Protein AF-A0A1G7SNW2-F1 (afdb_monomer_lite)

Foldseek 3Di:
DDDDDDDDPPPPPPDPPPPPPDPPPPPPPPDPPPDPDDPPDDPDDDDPDDDDDDDDDDDDPPPPPDDPPDPCPVVVVVVVVVVVVVVVVVVVVVVVVVVVVVVVVVVVVVVVVVVVVVVQVVLVVVLVVLLVVLLVLLVVLLVVLVVLLVVQLVQQVVVLVPDPPPPPDPSNVVSVVQSVVLNVVSVVLSVVLVVLVVPPPPDDSVNSVVSSVSSVVSSVVSNVSSVVSDHDPPPPPPPD

Sequence (240 aa):
MNTVHYGRPRAAFGIGAKPLEAPWKQLKSGQESGNAATRKKNLFLPNPASTQHLAPWAGHAHISTYRNDSRSSRWRNGLKFLGLIVEYWFEGVTLFLTVLAVLYAHLAYRSSVKSAAQARAAELTSLKIQANTVLDDVYRALLALRSACKANHQEWIRHEGRRPMMLSGPQAMFAERKSAPIERQGHILWAQLKDVFAKDEAKTPADYEALIKQAREVASQIMGLTAQLESPPAYQGSRN

Secondary structure (DSSP, 8-state):
----------------------GGGG-------------------------------------------SSSHHHHHHHHHHHHHHHHHHHHHHHHHHHHHHHHHHHHHHHHHHHHHHHHHHHHHHHHHHHHHHHHHHHHHHHHHHHHHHHHHHHHHHHHTTS-GGG--STHHHHHHHHHHHHHHHHHHHHHHHHHHH--S---HHHHHHHHHHHHHHHHHHHHHHHT-PPPPP------

Structure (mmCIF, N/CA/C/O backbone):
data_AF-A0A1G7SNW2-F1
#
_entry.id   AF-A0A1G7SNW2-F1
#
loop_
_atom_site.group_PDB
_atom_site.id
_atom_site.type_symbol
_atom_site.label_atom_id
_atom_site.label_alt_id
_atom_site.label_comp_id
_atom_site.label_asym_id
_atom_site.label_entity_id
_atom_site.label_seq_id
_atom_site.pdbx_PDB_ins_code
_atom_site.Cartn_x
_atom_site.Cartn_y
_atom_site.Cartn_z
_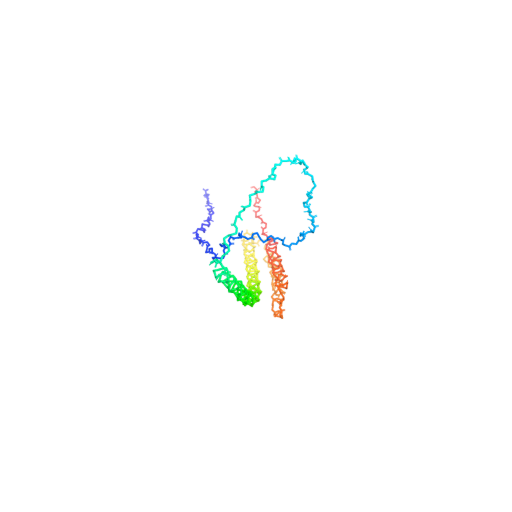at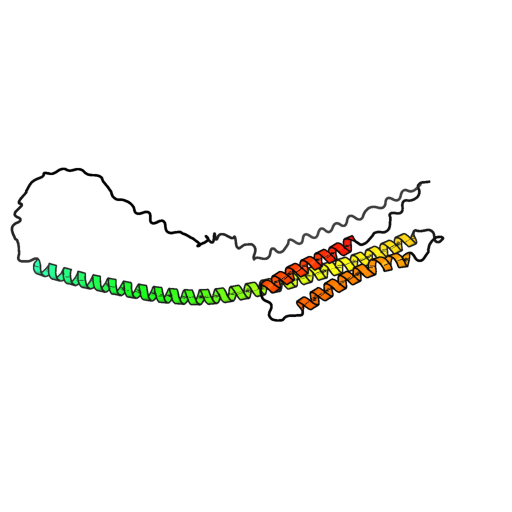om_site.occupancy
_atom_site.B_iso_or_equiv
_atom_site.auth_seq_id
_atom_site.auth_comp_id
_atom_site.auth_asym_id
_atom_site.auth_atom_id
_atom_site.pdbx_PDB_model_num
ATOM 1 N N . MET A 1 1 ? 8.117 10.481 -59.941 1.00 40.16 1 MET A N 1
ATOM 2 C CA . MET A 1 1 ? 7.893 11.217 -58.679 1.00 40.16 1 MET A CA 1
ATOM 3 C C . MET A 1 1 ? 6.656 10.631 -58.016 1.00 40.16 1 MET A C 1
ATOM 5 O O . MET A 1 1 ? 5.566 10.941 -58.462 1.00 40.16 1 MET A O 1
ATOM 9 N N . ASN A 1 2 ? 6.822 9.745 -57.028 1.00 35.84 2 ASN A N 1
ATOM 10 C CA . ASN A 1 2 ? 5.709 9.137 -56.289 1.00 35.84 2 ASN A CA 1
ATOM 11 C C . ASN A 1 2 ? 5.894 9.430 -54.798 1.00 35.84 2 ASN A C 1
ATOM 13 O O . ASN A 1 2 ? 6.804 8.907 -54.158 1.00 35.84 2 ASN A O 1
ATOM 17 N N . THR A 1 3 ? 5.049 10.305 -54.264 1.00 45.22 3 THR A N 1
ATOM 18 C CA . THR A 1 3 ? 4.975 10.666 -52.849 1.00 45.22 3 THR A CA 1
ATOM 19 C C . THR A 1 3 ? 4.125 9.636 -52.109 1.00 45.22 3 THR A C 1
ATOM 21 O O . THR A 1 3 ? 2.901 9.631 -52.195 1.00 45.22 3 THR A O 1
ATOM 24 N N . VAL A 1 4 ? 4.781 8.737 -51.372 1.00 47.03 4 VAL A N 1
ATOM 25 C CA . VAL A 1 4 ? 4.111 7.777 -50.484 1.00 47.03 4 VAL A CA 1
ATOM 26 C C . VAL A 1 4 ? 3.895 8.445 -49.125 1.00 47.03 4 VAL A C 1
ATOM 28 O O . VAL A 1 4 ? 4.831 8.631 -48.349 1.00 47.03 4 VAL A O 1
ATOM 31 N N . HIS A 1 5 ? 2.651 8.838 -48.849 1.00 46.69 5 HIS A N 1
ATOM 32 C CA . HIS A 1 5 ? 2.219 9.338 -47.544 1.00 46.69 5 HIS A CA 1
ATOM 33 C C . HIS A 1 5 ? 2.091 8.176 -46.549 1.00 46.69 5 HIS A C 1
ATOM 35 O O . HIS A 1 5 ? 1.182 7.355 -46.648 1.00 46.69 5 HIS A O 1
ATOM 41 N N . TYR A 1 6 ? 2.973 8.130 -45.552 1.00 48.62 6 TYR A N 1
ATOM 42 C CA . TYR A 1 6 ? 2.822 7.240 -44.402 1.00 48.62 6 TYR A CA 1
ATOM 43 C C . TYR A 1 6 ? 1.780 7.820 -43.438 1.00 48.62 6 TYR A C 1
ATOM 45 O O . TYR A 1 6 ? 2.037 8.786 -42.717 1.00 48.62 6 TYR A O 1
ATOM 53 N N . GLY A 1 7 ? 0.583 7.232 -43.444 1.00 41.94 7 GLY A N 1
ATOM 54 C CA . GLY A 1 7 ? -0.465 7.511 -42.468 1.00 41.94 7 GLY A CA 1
ATOM 55 C C . GLY A 1 7 ? -0.060 7.048 -41.067 1.00 41.94 7 GLY A C 1
ATOM 56 O O . GLY A 1 7 ? 0.343 5.903 -40.869 1.00 41.94 7 GLY A O 1
ATOM 57 N N . ARG A 1 8 ? -0.183 7.943 -40.079 1.00 42.88 8 ARG A N 1
ATOM 58 C CA . ARG A 1 8 ? -0.099 7.611 -38.648 1.00 42.88 8 ARG A CA 1
ATOM 59 C C . ARG A 1 8 ? -1.195 6.597 -38.286 1.00 42.88 8 ARG A C 1
ATOM 61 O O . ARG A 1 8 ? -2.367 6.922 -38.482 1.00 42.88 8 ARG A O 1
ATOM 68 N N . PRO A 1 9 ? -0.880 5.450 -37.659 1.00 47.47 9 PRO A N 1
ATOM 69 C CA . PRO A 1 9 ? -1.902 4.649 -37.006 1.00 47.47 9 PRO A CA 1
ATOM 70 C C . PRO A 1 9 ? -2.362 5.380 -35.740 1.00 47.47 9 PRO A C 1
ATOM 72 O O . PRO A 1 9 ? -1.650 5.481 -34.742 1.00 47.47 9 PRO A O 1
ATOM 75 N N . ARG A 1 10 ? -3.571 5.938 -35.806 1.00 43.16 10 ARG A N 1
ATOM 76 C CA . ARG A 1 10 ? -4.309 6.462 -34.657 1.00 43.16 10 ARG A CA 1
ATOM 77 C C . ARG A 1 10 ? -4.871 5.244 -33.921 1.00 43.16 10 ARG A C 1
ATOM 79 O O . ARG A 1 10 ? -5.870 4.675 -34.346 1.00 43.16 10 ARG A O 1
ATOM 86 N N . ALA A 1 11 ? -4.193 4.800 -32.865 1.00 45.97 11 ALA A N 1
ATOM 87 C CA . ALA A 1 11 ? -4.704 3.750 -31.993 1.00 45.97 11 ALA A CA 1
ATOM 88 C C . ALA A 1 11 ? -5.934 4.284 -31.241 1.00 45.97 11 ALA A C 1
ATOM 90 O O . ALA A 1 11 ? -5.821 4.982 -30.235 1.00 45.97 11 ALA A O 1
ATOM 91 N N . ALA A 1 12 ? -7.116 3.993 -31.776 1.00 50.91 12 ALA A N 1
ATOM 92 C CA . ALA A 1 12 ? -8.385 4.159 -31.093 1.00 50.91 12 ALA A CA 1
ATOM 93 C C . ALA A 1 12 ? -8.584 2.970 -30.142 1.00 50.91 12 ALA A C 1
ATOM 95 O O . ALA A 1 12 ? -9.195 1.970 -30.504 1.00 50.91 12 ALA A O 1
ATOM 96 N N . PHE A 1 13 ? -8.067 3.076 -28.917 1.00 45.16 13 PHE A N 1
ATOM 97 C CA . PHE A 1 13 ? -8.534 2.239 -27.812 1.00 45.16 13 PHE A CA 1
ATOM 98 C C . PHE A 1 13 ? -9.732 2.923 -27.156 1.00 45.16 13 PHE A C 1
ATOM 100 O O . PHE A 1 13 ? -9.626 3.600 -26.139 1.00 45.16 13 PHE A O 1
ATOM 107 N N . GLY A 1 14 ? -10.887 2.759 -27.798 1.00 51.19 14 GLY A N 1
ATOM 108 C CA . GLY A 1 14 ? -12.189 2.936 -27.176 1.00 51.19 14 GLY A CA 1
ATOM 109 C C . GLY A 1 14 ? -12.667 1.591 -26.647 1.00 51.19 14 GLY A C 1
ATOM 110 O O . GLY A 1 14 ? -13.358 0.867 -27.352 1.00 51.19 14 GLY A O 1
ATOM 111 N N . ILE A 1 15 ? -12.308 1.260 -25.409 1.00 44.84 15 ILE A N 1
ATOM 112 C CA . ILE A 1 15 ? -13.063 0.296 -24.605 1.00 44.84 15 ILE A CA 1
ATOM 113 C C . ILE A 1 15 ? -13.418 1.030 -23.323 1.00 44.84 15 ILE A C 1
ATOM 115 O O . ILE A 1 15 ? -12.614 1.158 -22.402 1.00 44.84 15 ILE A O 1
ATOM 119 N N . GLY A 1 16 ? -14.631 1.578 -23.314 1.00 47.50 16 GLY A N 1
ATOM 120 C CA . GLY A 1 16 ? -15.265 2.123 -22.128 1.00 47.50 16 GLY A CA 1
ATOM 121 C C . GLY A 1 16 ? -15.556 1.001 -21.141 1.00 47.50 16 GLY A C 1
ATOM 122 O O . GLY A 1 16 ? -16.675 0.504 -21.071 1.00 47.50 16 GLY A O 1
ATOM 123 N N . ALA A 1 17 ? -14.553 0.616 -20.360 1.00 42.66 17 ALA A N 1
ATOM 124 C CA . ALA A 1 17 ? -14.798 0.006 -19.070 1.00 42.66 17 ALA A CA 1
ATOM 125 C C . ALA A 1 17 ? -15.226 1.141 -18.135 1.00 42.66 17 ALA A C 1
ATOM 127 O O . ALA A 1 17 ? -14.402 1.940 -17.688 1.00 42.66 17 ALA A O 1
ATOM 128 N N . LYS A 1 18 ? -16.535 1.249 -17.878 1.00 51.31 18 LYS A N 1
ATOM 129 C CA . LYS A 1 18 ? -17.012 2.019 -16.728 1.00 51.31 18 LYS A CA 1
ATOM 130 C C . LYS A 1 18 ? -16.275 1.468 -15.501 1.00 51.31 18 LYS A C 1
ATOM 132 O O . LYS A 1 18 ? -16.332 0.252 -15.298 1.00 51.31 18 LYS A O 1
ATOM 137 N N . PRO A 1 19 ? -15.571 2.296 -14.713 1.00 48.22 19 PRO A N 1
ATOM 138 C CA . PRO A 1 19 ? -15.010 1.818 -13.463 1.00 48.22 19 PRO A CA 1
ATOM 139 C C . PRO A 1 19 ? -16.174 1.284 -12.628 1.00 48.22 19 PRO A C 1
ATOM 141 O O . PRO A 1 19 ? -17.153 1.995 -12.401 1.00 48.22 19 PRO A O 1
ATOM 144 N N . LEU A 1 20 ? -16.093 0.014 -12.221 1.00 48.41 20 LEU A N 1
ATOM 145 C CA . LEU A 1 20 ? -16.888 -0.484 -11.108 1.00 48.41 20 LEU A CA 1
ATOM 146 C C . LEU A 1 20 ? -16.499 0.378 -9.908 1.00 48.41 20 LEU A C 1
ATOM 148 O O . LEU A 1 20 ? -15.452 0.184 -9.291 1.00 48.41 20 LEU A O 1
ATOM 152 N N . GLU A 1 21 ? -17.312 1.396 -9.644 1.00 40.22 21 GLU A N 1
ATOM 153 C CA . GLU A 1 21 ? -17.233 2.161 -8.418 1.00 40.22 21 GLU A CA 1
ATOM 154 C C . GLU A 1 21 ? -17.458 1.184 -7.271 1.00 40.22 21 GLU A C 1
ATOM 156 O O . GLU A 1 21 ? -18.536 0.618 -7.093 1.00 40.22 21 GLU A O 1
ATOM 161 N N . ALA A 1 22 ? -16.387 0.932 -6.527 1.00 48.12 22 ALA A N 1
ATOM 162 C CA . ALA A 1 22 ? -16.447 0.136 -5.324 1.00 48.12 22 ALA A CA 1
ATOM 163 C C . ALA A 1 22 ? -17.483 0.755 -4.353 1.00 48.12 22 ALA A C 1
ATOM 165 O O . ALA A 1 22 ? -17.443 1.969 -4.109 1.00 48.12 22 ALA A O 1
ATOM 166 N N . PRO A 1 23 ? -18.390 -0.052 -3.772 1.00 55.38 23 PRO A N 1
ATOM 167 C CA . PRO A 1 23 ? -19.556 0.416 -3.011 1.00 55.38 23 PRO A CA 1
ATOM 168 C C . PRO A 1 23 ? -19.237 1.143 -1.691 1.00 55.38 23 PRO A C 1
ATOM 170 O O . PRO A 1 23 ? -20.145 1.552 -0.975 1.00 55.38 23 PRO A O 1
ATOM 173 N N . TRP A 1 24 ? -17.967 1.364 -1.351 1.00 59.12 24 TRP A N 1
ATOM 174 C CA . TRP A 1 24 ? -17.568 2.055 -0.122 1.00 59.12 24 TRP A CA 1
ATOM 175 C C . TRP A 1 24 ? -17.530 3.589 -0.220 1.00 59.12 24 TRP A C 1
ATOM 177 O O . TRP A 1 24 ? -17.361 4.254 0.798 1.00 59.12 24 TRP A O 1
ATOM 187 N N . LYS A 1 25 ? -17.724 4.194 -1.404 1.00 49.22 25 LYS A N 1
ATOM 188 C CA . LYS A 1 25 ? -17.688 5.666 -1.558 1.00 49.22 25 LYS A CA 1
ATOM 189 C C . LYS A 1 25 ? -18.981 6.404 -1.161 1.00 49.22 25 LYS A C 1
ATOM 191 O O . LYS A 1 25 ? -19.055 7.614 -1.345 1.00 49.22 25 LYS A O 1
ATOM 196 N N . GLN A 1 26 ? -19.974 5.728 -0.576 1.00 48.12 26 GLN A N 1
ATOM 197 C CA . GLN A 1 26 ? -21.230 6.360 -0.135 1.00 48.12 26 GLN A CA 1
ATOM 198 C C . GLN A 1 26 ? -21.441 6.470 1.382 1.00 48.12 26 GLN A C 1
ATOM 200 O O . GLN A 1 26 ? -22.537 6.820 1.815 1.00 48.12 26 GLN A O 1
ATOM 205 N N . LEU A 1 27 ? -20.404 6.324 2.211 1.00 50.12 27 LEU A N 1
ATOM 206 C CA . LEU A 1 27 ? -20.454 6.942 3.539 1.00 50.12 27 LEU A CA 1
ATOM 207 C C . LEU A 1 27 ? -20.097 8.421 3.404 1.00 50.12 27 LEU A C 1
ATOM 209 O O . LEU A 1 27 ? -18.958 8.841 3.588 1.00 50.12 27 LEU A O 1
ATOM 213 N N . LYS A 1 28 ? -21.119 9.209 3.042 1.00 46.34 28 LYS A N 1
ATOM 214 C CA . LYS A 1 28 ? -21.144 10.650 3.283 1.00 46.34 28 LYS A CA 1
ATOM 215 C C . LYS A 1 28 ? -20.734 10.871 4.734 1.00 46.34 28 LYS A C 1
ATOM 217 O O . LYS A 1 28 ? -21.461 10.510 5.656 1.00 46.34 28 LYS A O 1
ATOM 222 N N . SER A 1 29 ? -19.565 11.473 4.902 1.00 47.22 29 SER A N 1
ATOM 223 C CA . SER A 1 29 ? -19.113 12.147 6.106 1.00 47.22 29 SER A CA 1
ATOM 224 C C . SER A 1 29 ? -20.112 13.254 6.453 1.00 47.22 29 SER A C 1
ATOM 226 O O . SER A 1 29 ? -19.942 14.414 6.089 1.00 47.22 29 SER A O 1
ATOM 228 N N . GLY A 1 30 ? -21.200 12.860 7.101 1.00 51.56 30 GLY A N 1
ATOM 229 C CA . GLY A 1 30 ? -22.113 13.713 7.842 1.00 51.56 30 GLY A CA 1
ATOM 230 C C . GLY A 1 30 ? -21.985 13.360 9.313 1.00 51.56 30 GLY A C 1
ATOM 231 O O . GLY A 1 30 ? -22.937 12.893 9.923 1.00 51.56 30 GLY A O 1
ATOM 232 N N . GLN A 1 31 ? -20.782 13.501 9.862 1.00 45.62 31 GLN A N 1
ATOM 233 C CA . GLN A 1 31 ? -20.595 13.498 11.301 1.00 45.62 31 GLN A CA 1
ATOM 234 C C . GLN A 1 31 ? -19.446 14.446 11.606 1.00 45.62 31 GLN A C 1
ATOM 236 O O . GLN A 1 31 ? -18.275 14.072 11.636 1.00 45.62 31 GLN A O 1
ATOM 241 N N . GLU A 1 32 ? -19.818 15.713 11.772 1.00 48.59 32 GLU A N 1
ATOM 242 C CA . GLU A 1 32 ? -19.069 16.668 12.572 1.00 48.59 32 GLU A CA 1
ATOM 243 C C . GLU A 1 32 ? -18.833 16.026 13.943 1.00 48.59 32 GLU A C 1
ATOM 245 O O . GLU A 1 32 ? -19.641 16.116 14.867 1.00 48.59 32 GLU A O 1
ATOM 250 N N . SER A 1 33 ? -17.717 15.312 14.062 1.00 44.03 33 SER A N 1
ATOM 251 C CA . SER A 1 33 ? -17.124 14.963 15.340 1.00 44.03 33 SER A CA 1
ATOM 252 C C . SER A 1 33 ? -16.550 16.254 15.902 1.00 44.03 33 SER A C 1
ATOM 254 O O . SER A 1 33 ? -15.368 16.558 15.743 1.00 44.03 33 SER A O 1
ATOM 256 N N . GLY A 1 34 ? -17.435 17.044 16.508 1.00 44.94 34 GLY A N 1
ATOM 257 C CA . GLY A 1 34 ? -17.076 18.187 17.321 1.00 44.94 34 GLY A CA 1
ATOM 258 C C . GLY A 1 34 ? -16.020 17.763 18.331 1.00 44.94 34 GLY A C 1
ATOM 259 O O . GLY A 1 34 ? -16.256 16.914 19.190 1.00 44.94 34 GLY A O 1
ATOM 260 N N . ASN A 1 35 ? -14.840 18.358 18.185 1.00 40.78 35 ASN A N 1
ATOM 261 C CA . ASN A 1 35 ? -13.738 18.273 19.121 1.00 40.78 35 ASN A CA 1
ATOM 262 C C . ASN A 1 35 ? -14.224 18.648 20.525 1.00 40.78 35 ASN A C 1
ATOM 264 O O . ASN A 1 35 ? -14.363 19.820 20.872 1.00 40.78 35 ASN A O 1
ATOM 268 N N . ALA A 1 36 ? -14.447 17.634 21.356 1.00 48.88 36 ALA A N 1
ATOM 269 C CA . ALA A 1 36 ? -14.558 17.776 22.794 1.00 48.88 36 ALA A CA 1
ATOM 270 C C . ALA A 1 36 ? -13.148 17.934 23.380 1.00 48.88 36 ALA A C 1
ATOM 272 O O . ALA A 1 36 ? -12.590 17.015 23.971 1.00 48.88 36 ALA A O 1
ATOM 273 N N . ALA A 1 37 ? -12.558 19.115 23.209 1.00 51.34 37 ALA A N 1
ATOM 274 C CA . ALA A 1 37 ? -11.405 19.531 23.990 1.00 51.34 37 ALA A CA 1
ATOM 275 C C . ALA A 1 37 ? -11.498 21.029 24.288 1.00 51.34 37 ALA A C 1
ATOM 277 O O . ALA A 1 37 ? -11.503 21.869 23.395 1.00 51.34 37 ALA A O 1
ATOM 278 N N . THR A 1 38 ? -11.521 21.338 25.585 1.00 52.75 38 THR A N 1
ATOM 279 C CA . THR A 1 38 ? -11.374 22.669 26.199 1.00 52.75 38 THR A CA 1
ATOM 280 C C . THR A 1 38 ? -12.580 23.614 26.188 1.00 52.75 38 THR A C 1
ATOM 282 O O . THR A 1 38 ? -12.465 24.797 25.881 1.00 52.75 38 THR A O 1
ATOM 285 N N . ARG A 1 39 ? -13.721 23.168 26.740 1.00 42.62 39 ARG A N 1
ATOM 286 C CA . ARG A 1 39 ? -14.653 24.114 27.384 1.00 42.62 39 ARG A CA 1
ATOM 287 C C . ARG A 1 39 ? -14.076 24.528 28.739 1.00 42.62 39 ARG A C 1
ATOM 289 O O . ARG A 1 39 ? -14.375 23.942 29.778 1.00 42.62 39 ARG A O 1
ATOM 296 N N . LYS A 1 40 ? -13.179 25.518 28.700 1.00 43.16 40 LYS A N 1
ATOM 297 C CA . LYS A 1 40 ? -12.731 26.254 29.883 1.00 43.16 40 LYS A CA 1
ATOM 298 C C . LYS A 1 40 ? -13.957 26.809 30.606 1.00 43.16 40 LYS A C 1
ATOM 300 O O . LYS A 1 40 ? -14.863 27.377 30.002 1.00 43.16 40 LYS A O 1
ATOM 305 N N . LYS A 1 41 ? -13.949 26.590 31.915 1.00 51.38 41 LYS A N 1
ATOM 306 C CA . LYS A 1 41 ? -14.836 27.167 32.916 1.00 51.38 41 LYS A CA 1
ATOM 307 C C . LYS A 1 41 ? -14.932 28.678 32.691 1.00 51.38 41 LYS A C 1
ATOM 309 O O . LYS A 1 41 ? -13.956 29.368 32.936 1.00 51.38 41 LYS A O 1
ATOM 314 N N . ASN A 1 42 ? -16.094 29.164 32.270 1.00 45.41 42 ASN A N 1
ATOM 315 C CA . ASN A 1 42 ? -16.530 30.528 32.545 1.00 45.41 42 ASN A CA 1
ATOM 316 C C . ASN A 1 42 ? -17.911 30.418 33.180 1.00 45.41 42 ASN A C 1
ATOM 318 O O . ASN A 1 42 ? -18.938 30.262 32.523 1.00 45.41 42 ASN A O 1
ATOM 322 N N . LEU A 1 43 ? -17.848 30.389 34.505 1.00 50.56 43 LEU A N 1
ATOM 323 C CA . LEU A 1 43 ? -18.934 30.528 35.448 1.00 50.56 43 LEU A CA 1
ATOM 324 C C . LEU A 1 43 ? -19.493 31.952 35.272 1.00 50.56 43 LEU A C 1
ATOM 326 O O . LEU A 1 43 ? -18.994 32.890 35.882 1.00 50.56 43 LEU A O 1
ATOM 330 N N . PHE A 1 44 ? -20.465 32.141 34.381 1.00 42.03 44 PHE A N 1
ATOM 331 C CA . PHE A 1 44 ? -21.241 33.381 34.342 1.00 42.03 44 PHE A CA 1
ATOM 332 C C . PHE A 1 44 ? -22.479 33.168 35.209 1.00 42.03 44 PHE A C 1
ATOM 334 O O . PHE A 1 44 ? -23.474 32.581 34.789 1.00 42.03 44 PHE A O 1
ATOM 341 N N . LEU A 1 45 ? -22.351 33.578 36.468 1.00 48.56 45 LEU A N 1
ATOM 342 C CA . LEU A 1 45 ? -23.465 33.779 37.384 1.00 48.56 45 LEU A CA 1
ATOM 343 C C . LEU A 1 45 ? -24.431 34.802 36.762 1.00 48.56 45 LEU A C 1
ATOM 345 O O . LEU A 1 45 ? -23.984 35.900 36.421 1.00 48.56 45 LEU A O 1
ATOM 349 N N . PRO A 1 46 ? -25.739 34.519 36.637 1.00 46.75 46 PRO A N 1
ATOM 350 C CA . PRO A 1 46 ? -26.709 35.594 36.552 1.00 46.75 46 PRO A CA 1
ATOM 351 C C . PRO A 1 46 ? -26.763 36.284 37.917 1.00 46.75 46 PRO A C 1
ATOM 353 O O . PRO A 1 46 ? -26.949 35.648 38.951 1.00 46.75 46 PRO A O 1
ATOM 356 N N . ASN A 1 47 ? -26.544 37.591 37.892 1.00 51.19 47 ASN A N 1
ATOM 357 C CA . ASN A 1 47 ? -26.661 38.515 39.006 1.00 51.19 47 ASN A CA 1
ATOM 358 C C . ASN A 1 47 ? -28.135 38.955 39.122 1.00 51.19 47 ASN A C 1
ATOM 360 O O . ASN A 1 47 ? -28.589 39.673 38.230 1.00 51.19 47 ASN A O 1
ATOM 364 N N . PRO A 1 48 ? -28.912 38.562 40.150 1.00 49.59 48 PRO A N 1
ATOM 365 C CA . PRO A 1 48 ? -30.208 39.172 40.408 1.00 49.59 48 PRO A CA 1
ATOM 366 C C . PRO A 1 48 ? -30.033 40.308 41.420 1.00 49.59 48 PRO A C 1
ATOM 368 O O . PRO A 1 48 ? -30.354 40.174 42.599 1.00 49.59 48 PRO A O 1
ATOM 371 N N . ALA A 1 49 ? -29.519 41.442 40.952 1.00 46.19 49 ALA A N 1
ATOM 372 C CA . ALA A 1 49 ? -29.618 42.695 41.681 1.00 46.19 49 ALA A CA 1
ATOM 373 C C . ALA A 1 49 ? -30.658 43.597 41.011 1.00 46.19 49 ALA A C 1
ATOM 375 O O . ALA A 1 49 ? -30.557 43.936 39.835 1.00 46.19 49 ALA A O 1
ATOM 376 N N . SER A 1 50 ? -31.619 44.008 41.837 1.00 54.72 50 SER A N 1
ATOM 377 C CA . SER A 1 50 ? -32.477 45.187 41.719 1.00 54.72 50 SER A CA 1
ATOM 378 C C . SER A 1 50 ? -33.521 45.234 40.599 1.00 54.72 50 SER A C 1
ATOM 380 O O . SER A 1 50 ? -33.262 45.678 39.487 1.00 54.72 50 SER A O 1
ATOM 382 N N . THR A 1 51 ? -34.782 45.031 40.980 1.00 49.22 51 THR A N 1
ATOM 383 C CA . THR A 1 51 ? -35.757 46.120 40.821 1.00 49.22 51 THR A CA 1
ATOM 384 C C . THR A 1 51 ? -36.661 46.156 42.050 1.00 49.22 51 THR A C 1
ATOM 386 O O . THR A 1 51 ? -37.294 45.172 42.419 1.00 49.22 51 THR A O 1
ATOM 389 N N . GLN A 1 52 ? -36.592 47.293 42.733 1.00 50.75 52 GLN A N 1
ATOM 390 C CA . GLN A 1 52 ? -37.370 47.684 43.899 1.00 50.75 52 GLN A CA 1
ATOM 391 C C . GLN A 1 52 ? -38.789 48.123 43.490 1.00 50.75 52 GLN A C 1
ATOM 393 O O . GLN A 1 52 ? -39.071 48.268 42.304 1.00 50.75 52 GLN A O 1
ATOM 398 N N . HIS A 1 53 ? -39.582 48.442 44.520 1.00 40.50 53 HIS A N 1
ATOM 399 C CA . HIS A 1 53 ? -40.864 49.166 44.590 1.00 40.50 53 HIS A CA 1
ATOM 400 C C . HIS A 1 53 ? -42.038 48.272 45.010 1.00 40.50 53 HIS A C 1
ATOM 402 O O . HIS A 1 53 ? -42.551 47.473 44.240 1.00 40.50 53 HIS A O 1
ATOM 408 N N . LEU A 1 54 ? -42.356 48.223 46.310 1.00 43.38 54 LEU A N 1
ATOM 409 C CA . LEU A 1 54 ? -43.183 49.204 47.040 1.00 43.38 54 LEU A CA 1
ATOM 410 C C . LEU A 1 54 ? -44.562 49.386 46.393 1.00 43.38 54 LEU A C 1
ATOM 412 O O . LEU A 1 54 ? -44.720 50.219 45.510 1.00 43.38 54 LEU A O 1
ATOM 416 N N . ALA A 1 55 ? -45.575 48.729 46.953 1.00 47.59 55 ALA A N 1
ATOM 417 C CA . ALA A 1 55 ? -46.544 49.474 47.746 1.00 47.59 55 ALA A CA 1
ATOM 418 C C . ALA A 1 55 ? -47.268 48.550 48.751 1.00 47.59 55 ALA A C 1
ATOM 420 O O . ALA A 1 55 ? -47.559 47.398 48.422 1.00 47.59 55 ALA A O 1
ATOM 421 N N . PRO A 1 56 ? -47.571 49.062 49.962 1.00 59.62 56 PRO A N 1
ATOM 422 C CA . PRO A 1 56 ? -48.609 48.532 50.855 1.00 59.62 56 PRO A CA 1
ATOM 423 C C . PRO A 1 56 ? -49.963 48.746 50.132 1.00 59.62 56 PRO A C 1
ATOM 425 O O . PRO A 1 56 ? -49.990 49.308 49.047 1.00 59.62 56 PRO A O 1
ATOM 428 N N . TRP A 1 57 ? -51.154 48.304 50.497 1.00 54.88 57 TRP A N 1
ATOM 429 C CA . TRP A 1 57 ? -51.982 48.526 51.675 1.00 54.88 57 TRP A CA 1
ATOM 430 C C . TRP A 1 57 ? -53.326 47.959 51.191 1.00 54.88 57 TRP A C 1
ATOM 432 O O . TRP A 1 57 ? -53.953 48.555 50.323 1.00 54.88 57 TRP A O 1
ATOM 442 N N . ALA A 1 58 ? -53.771 46.803 51.679 1.00 43.62 58 ALA A N 1
ATOM 443 C CA . ALA A 1 58 ? -55.147 46.371 51.442 1.00 43.62 58 ALA A CA 1
ATOM 444 C C . ALA A 1 58 ? -55.588 45.382 52.517 1.00 43.62 58 ALA A C 1
ATOM 446 O O . ALA A 1 58 ? -55.335 44.186 52.437 1.00 43.62 58 ALA A O 1
ATOM 447 N N . GLY A 1 59 ? -56.270 45.935 53.516 1.00 42.28 59 GLY A N 1
ATOM 448 C CA . GLY A 1 59 ? -57.475 45.326 54.058 1.00 42.28 59 GLY A CA 1
ATOM 449 C C . GLY A 1 59 ? -57.293 44.012 54.799 1.00 42.28 59 GLY A C 1
ATOM 450 O O . GLY A 1 59 ? -57.475 42.932 54.246 1.00 42.28 59 GLY A O 1
ATOM 451 N N . HIS A 1 60 ? -57.112 44.135 56.112 1.00 48.12 60 HIS A N 1
ATOM 452 C CA . HIS A 1 60 ? -57.667 43.178 57.060 1.00 48.12 60 HIS A CA 1
ATOM 453 C C . HIS A 1 60 ? -59.159 42.947 56.758 1.00 48.12 60 HIS A C 1
ATOM 455 O O . HIS A 1 60 ? -60.013 43.726 57.173 1.00 48.12 60 HIS A O 1
ATOM 461 N N . ALA A 1 61 ? -59.474 41.856 56.064 1.00 44.88 61 ALA A N 1
ATOM 462 C CA . ALA A 1 61 ? -60.792 41.243 56.081 1.00 44.88 61 ALA A CA 1
ATOM 463 C C . ALA A 1 61 ? -60.704 39.997 56.968 1.00 44.88 61 ALA A C 1
ATOM 465 O O . ALA A 1 61 ? -60.322 38.912 56.532 1.00 44.88 61 ALA A O 1
ATOM 466 N N . HIS A 1 62 ? -61.030 40.176 58.249 1.00 48.12 62 HIS A N 1
ATOM 467 C CA . HIS A 1 62 ? -61.312 39.081 59.171 1.00 48.12 62 HIS A CA 1
ATOM 468 C C . HIS A 1 62 ? -62.618 38.404 58.723 1.00 48.12 62 HIS A C 1
ATOM 470 O O . HIS A 1 62 ? -63.701 38.725 59.202 1.00 48.12 62 HIS A O 1
ATOM 476 N N . ILE A 1 63 ? -62.528 37.474 57.771 1.00 48.03 63 ILE A N 1
ATOM 477 C CA . ILE A 1 63 ? -63.627 36.555 57.475 1.00 48.03 63 ILE A CA 1
ATOM 478 C C . ILE A 1 63 ? -63.486 35.394 58.454 1.00 48.03 63 ILE A C 1
ATOM 480 O O . ILE A 1 63 ? -62.706 34.464 58.252 1.00 48.03 63 ILE A O 1
ATOM 484 N N . SER A 1 64 ? -64.233 35.471 59.556 1.00 60.38 64 SER A N 1
ATOM 485 C CA . SER A 1 64 ? -64.448 34.339 60.450 1.00 60.38 64 SER A CA 1
ATOM 486 C C . SER A 1 64 ? -65.262 33.276 59.710 1.00 60.38 64 SER A C 1
ATOM 488 O O . SER A 1 64 ? -66.494 33.292 59.721 1.00 60.38 64 SER A O 1
ATOM 490 N N . THR A 1 65 ? -64.591 32.339 59.044 1.00 52.91 65 THR A N 1
ATOM 491 C CA . THR A 1 65 ? -65.263 31.135 58.559 1.00 52.91 65 THR A CA 1
ATOM 492 C C . THR A 1 65 ? -65.558 30.245 59.756 1.00 52.91 65 THR A C 1
ATOM 494 O O . THR A 1 65 ? -64.655 29.665 60.363 1.00 52.91 65 THR A O 1
ATOM 497 N N . TYR A 1 66 ? -66.839 30.192 60.109 1.00 44.56 66 TYR A N 1
ATOM 498 C CA . TYR A 1 66 ? -67.387 29.315 61.127 1.00 44.56 66 TYR A CA 1
ATOM 499 C C . TYR A 1 66 ? -66.958 27.867 60.883 1.00 44.56 66 TYR A C 1
ATOM 501 O O . TYR A 1 66 ? -67.102 27.296 59.801 1.00 44.56 66 TYR A O 1
ATOM 509 N N . ARG A 1 67 ? -66.423 27.298 61.956 1.00 52.72 67 ARG A N 1
ATOM 510 C CA . ARG A 1 67 ? -66.024 25.914 62.140 1.00 52.72 67 ARG A CA 1
ATOM 511 C C . ARG A 1 67 ? -67.218 24.996 61.875 1.00 52.72 67 ARG A C 1
ATOM 513 O O . ARG A 1 67 ? -68.130 24.927 62.690 1.00 52.72 67 ARG A O 1
ATOM 520 N N . ASN A 1 68 ? -67.187 24.265 60.765 1.00 50.62 68 ASN A N 1
ATOM 521 C CA . ASN A 1 68 ? -68.004 23.065 60.585 1.00 50.62 68 ASN A CA 1
ATOM 522 C C . ASN A 1 68 ? -67.075 21.838 60.596 1.00 50.62 68 ASN A C 1
ATOM 524 O O . ASN A 1 68 ? -66.858 21.147 59.598 1.00 50.62 68 ASN A O 1
ATOM 528 N N . ASP A 1 69 ? -66.441 21.644 61.756 1.00 55.09 69 ASP A N 1
ATOM 529 C CA . ASP A 1 69 ? -65.705 20.438 62.128 1.00 55.09 69 ASP A CA 1
ATOM 530 C C . ASP A 1 69 ? -66.720 19.365 62.531 1.00 55.09 69 ASP A C 1
ATOM 532 O O . ASP A 1 69 ? -67.440 19.555 63.507 1.00 55.09 69 ASP A O 1
ATOM 536 N N . SER A 1 70 ? -66.777 18.246 61.798 1.00 53.25 70 SER A N 1
ATOM 537 C CA . SER A 1 70 ? -67.067 16.905 62.370 1.00 53.25 70 SER A CA 1
ATOM 538 C C . SER A 1 70 ? -67.290 15.777 61.347 1.00 53.25 70 SER A C 1
ATOM 540 O O . SER A 1 70 ? -67.450 14.632 61.762 1.00 53.25 70 SER A O 1
ATOM 542 N N . ARG A 1 71 ? -67.242 16.009 60.021 1.00 50.34 71 ARG A N 1
ATOM 543 C CA . ARG A 1 71 ? -67.385 14.901 59.036 1.00 50.34 71 ARG A CA 1
ATOM 544 C C . ARG A 1 71 ? -66.278 14.727 57.991 1.00 50.34 71 ARG A C 1
ATOM 546 O O . ARG A 1 71 ? -66.222 13.679 57.354 1.00 50.34 71 ARG A O 1
ATOM 553 N N . SER A 1 72 ? -65.346 15.669 57.848 1.00 51.84 72 SER A N 1
ATOM 554 C CA . SER A 1 72 ? -64.281 15.609 56.823 1.00 51.84 72 SER A CA 1
ATOM 555 C C . SER A 1 72 ? -62.935 15.049 57.312 1.00 51.84 72 SER A C 1
ATOM 557 O O . SER A 1 72 ? -61.986 14.958 56.532 1.00 51.84 72 SER A O 1
ATOM 559 N N . SER A 1 73 ? -62.814 14.653 58.585 1.00 53.25 73 SER A N 1
ATOM 560 C CA . SER A 1 73 ? -61.567 14.089 59.132 1.00 53.25 73 SER A CA 1
ATOM 561 C C . SER A 1 73 ? -61.304 12.648 58.673 1.00 53.25 73 SER A C 1
ATOM 563 O O . SER A 1 73 ? -60.147 12.263 58.526 1.00 53.25 73 SER A O 1
ATOM 565 N N . ARG A 1 74 ? -62.351 11.870 58.350 1.00 57.06 74 ARG A N 1
ATOM 566 C CA . ARG A 1 74 ? -62.199 10.500 57.821 1.00 57.06 74 ARG A CA 1
ATOM 567 C C . ARG A 1 74 ? -61.620 10.464 56.399 1.00 57.06 74 ARG A C 1
ATOM 569 O O . ARG A 1 74 ? -60.765 9.631 56.123 1.00 57.06 74 ARG A O 1
ATOM 576 N N . TRP A 1 75 ? -62.000 11.402 55.529 1.00 57.31 75 TRP A N 1
ATOM 577 C CA . TRP A 1 75 ? -61.506 11.460 54.143 1.00 57.31 75 TRP A CA 1
ATOM 578 C C . TRP A 1 75 ? -60.076 12.007 54.028 1.00 57.31 75 TRP A C 1
ATOM 580 O O . TRP A 1 75 ? -59.307 11.566 53.177 1.00 57.31 75 TRP A O 1
ATOM 590 N N . ARG A 1 76 ? -59.675 12.916 54.928 1.00 60.25 76 ARG A N 1
ATOM 591 C CA . ARG A 1 76 ? -58.314 13.478 54.944 1.00 60.25 76 ARG A CA 1
ATOM 592 C C . ARG A 1 76 ? -57.243 12.466 55.340 1.00 60.25 76 ARG A C 1
ATOM 594 O O . ARG A 1 76 ? -56.119 12.569 54.863 1.00 60.25 76 ARG A O 1
ATOM 601 N N . ASN A 1 77 ? -57.588 11.474 56.155 1.00 62.28 77 ASN A N 1
ATOM 602 C CA . ASN A 1 77 ? -56.658 10.398 56.484 1.00 62.28 77 ASN A CA 1
ATOM 603 C C . ASN A 1 77 ? -56.478 9.437 55.295 1.00 62.28 77 ASN A C 1
ATOM 605 O O . ASN A 1 77 ? -55.353 9.044 55.015 1.00 62.28 77 ASN A O 1
ATOM 609 N N . GLY A 1 78 ? -57.540 9.155 54.528 1.00 64.94 78 GLY A N 1
ATOM 610 C CA . GLY A 1 78 ? -57.454 8.358 53.295 1.00 64.94 78 GLY A CA 1
ATOM 611 C C . GLY A 1 78 ? -56.580 8.999 52.208 1.00 64.94 78 GLY A C 1
ATOM 612 O O . GLY A 1 78 ? -55.741 8.319 51.623 1.00 64.94 78 GLY A O 1
ATOM 613 N N . LEU A 1 79 ? -56.695 10.318 51.993 1.00 69.94 79 LEU A N 1
ATOM 614 C CA . LEU A 1 79 ? -55.823 11.040 51.051 1.00 69.94 79 LEU A CA 1
ATOM 615 C C .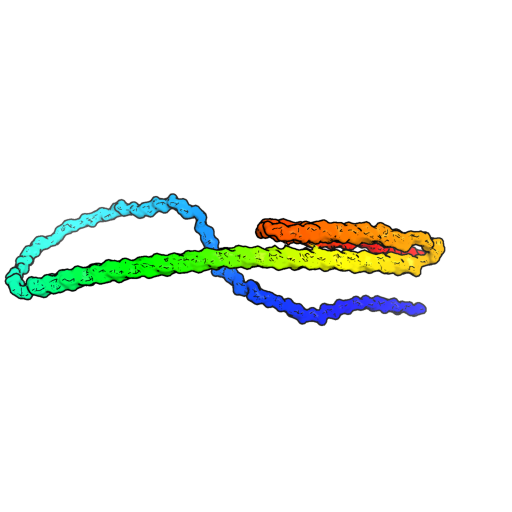 LEU A 1 79 ? -54.344 11.032 51.470 1.00 69.94 79 LEU A C 1
ATOM 617 O O . LEU A 1 79 ? -53.471 10.972 50.609 1.00 69.94 79 LEU A O 1
ATOM 621 N N . LYS A 1 80 ? -54.052 11.065 52.776 1.00 71.38 80 LYS A N 1
ATOM 622 C CA . LYS A 1 80 ? -52.673 10.976 53.283 1.00 71.38 80 LYS A CA 1
ATOM 623 C C . LYS A 1 80 ? -52.059 9.593 53.045 1.00 71.38 80 LYS A C 1
ATOM 625 O O . LYS A 1 80 ? -50.896 9.514 52.668 1.00 71.38 80 LYS A O 1
ATOM 630 N N . PHE A 1 81 ? -52.840 8.520 53.201 1.00 70.56 81 PHE A N 1
ATOM 631 C CA . PHE A 1 81 ? -52.391 7.163 52.866 1.00 70.56 81 PHE A CA 1
ATOM 632 C C . PHE A 1 81 ? -52.143 6.987 51.361 1.00 70.56 81 PHE A C 1
ATOM 634 O O . PHE A 1 81 ? -51.130 6.412 50.981 1.00 70.56 81 PHE A O 1
ATOM 641 N N . LEU A 1 82 ? -53.015 7.528 50.502 1.00 74.06 82 LEU A N 1
ATOM 642 C CA . LEU A 1 82 ? -52.808 7.530 49.047 1.00 74.06 82 LEU A CA 1
ATOM 643 C C . LEU A 1 82 ? -51.550 8.311 48.640 1.00 74.06 82 LEU A C 1
ATOM 645 O O . LEU A 1 82 ? -50.803 7.836 47.792 1.00 74.06 82 LEU A O 1
ATOM 649 N N . GLY A 1 83 ? -51.285 9.460 49.269 1.00 72.38 83 GLY A N 1
ATOM 650 C CA . GLY A 1 83 ? -50.061 10.235 49.037 1.00 72.38 83 GLY A CA 1
ATOM 651 C C . GLY A 1 83 ? -48.787 9.445 49.349 1.00 72.38 83 GLY A C 1
ATOM 652 O O . GLY A 1 83 ? -47.897 9.386 48.507 1.00 72.38 83 GLY A O 1
ATOM 653 N N . LEU A 1 84 ? -48.746 8.758 50.498 1.00 72.56 84 LEU A N 1
ATOM 654 C CA . LEU A 1 84 ? -47.618 7.896 50.881 1.00 72.56 84 LEU A CA 1
ATOM 655 C C . LEU A 1 84 ? -47.413 6.740 49.890 1.00 72.56 84 LEU A C 1
ATOM 657 O O . LEU A 1 84 ? -46.287 6.473 49.484 1.00 72.56 84 LEU A O 1
ATOM 661 N N . ILE A 1 85 ? -48.489 6.072 49.458 1.00 76.75 85 ILE A N 1
ATOM 662 C CA . ILE A 1 85 ? -48.401 4.964 48.488 1.00 76.75 85 ILE A CA 1
ATOM 663 C C . ILE A 1 85 ? -47.838 5.450 47.146 1.00 76.75 85 ILE A C 1
ATOM 665 O O . ILE A 1 85 ? -47.009 4.767 46.548 1.00 76.75 85 ILE A O 1
ATOM 669 N N . VAL A 1 86 ? -48.265 6.626 46.675 1.00 81.56 86 VAL A N 1
ATOM 670 C CA . VAL A 1 86 ? -47.779 7.207 45.415 1.00 81.56 86 VAL A CA 1
ATOM 671 C C . VAL A 1 86 ? -46.302 7.592 45.525 1.00 81.56 86 VAL A C 1
ATOM 673 O O . VAL A 1 86 ? -45.541 7.306 44.606 1.00 81.56 86 VAL A O 1
ATOM 676 N N . GLU A 1 87 ? -45.875 8.174 46.646 1.00 81.50 87 GLU A N 1
ATOM 677 C CA . GLU A 1 87 ? -44.481 8.571 46.880 1.00 81.50 87 GLU A CA 1
ATOM 678 C C . GLU A 1 87 ? -43.531 7.359 46.887 1.00 81.50 87 GLU A C 1
ATOM 680 O O . GLU A 1 87 ? -42.575 7.327 46.109 1.00 81.50 87 GLU A O 1
ATOM 685 N N . TYR A 1 88 ? -43.864 6.299 47.637 1.00 83.19 88 TYR A N 1
ATOM 686 C CA . TYR A 1 88 ? -43.087 5.050 47.638 1.00 83.19 88 TYR A CA 1
ATOM 687 C C . TYR A 1 88 ? -43.101 4.331 46.281 1.00 83.19 88 TYR A C 1
ATOM 689 O O . TYR A 1 88 ? -42.110 3.710 45.891 1.00 83.19 88 TYR A O 1
ATOM 697 N N . TRP A 1 89 ? -44.208 4.408 45.533 1.00 88.69 89 TRP A N 1
ATOM 698 C CA . TRP A 1 89 ? -44.288 3.828 44.192 1.00 88.69 89 TRP A CA 1
ATOM 699 C C . TRP A 1 89 ? -43.380 4.558 43.197 1.00 88.69 89 TRP A C 1
ATOM 701 O O . TRP A 1 89 ? -42.656 3.912 42.438 1.00 88.69 89 TRP A O 1
ATOM 711 N N . PHE A 1 90 ? -43.370 5.896 43.213 1.00 89.00 90 PHE A N 1
ATOM 712 C CA . PHE A 1 90 ? -42.466 6.692 42.377 1.00 89.00 90 PHE A CA 1
ATOM 713 C C . PHE A 1 90 ? -40.996 6.418 42.708 1.00 89.00 90 PHE A C 1
ATOM 715 O O . PHE A 1 90 ? -40.176 6.276 41.797 1.00 89.00 90 PHE A O 1
ATOM 722 N N . GLU A 1 91 ? -40.659 6.282 43.989 1.00 86.38 91 GLU A N 1
ATOM 723 C CA . GLU A 1 91 ? -39.306 5.935 44.427 1.00 86.38 91 GLU A CA 1
ATOM 724 C C . GLU A 1 91 ? -38.888 4.537 43.930 1.00 86.38 91 GLU A C 1
ATOM 726 O O . GLU A 1 91 ? -37.809 4.364 43.361 1.00 86.38 91 GLU A O 1
ATOM 731 N N . GLY A 1 92 ? -39.787 3.550 44.012 1.00 89.25 92 GLY A N 1
ATOM 732 C CA . GLY A 1 92 ? -39.555 2.208 43.468 1.00 89.25 92 GLY A CA 1
ATOM 733 C C . GLY A 1 92 ? -39.358 2.187 41.946 1.00 89.25 92 GLY A C 1
ATOM 734 O O . GLY A 1 92 ? -38.421 1.561 41.445 1.00 89.25 92 GLY A O 1
ATOM 735 N N . VAL A 1 93 ? -40.204 2.897 41.193 1.00 92.69 93 VAL A N 1
ATOM 736 C CA . VAL A 1 93 ? -40.110 2.965 39.723 1.00 92.69 93 VAL A CA 1
ATOM 737 C C . VAL A 1 93 ? -38.832 3.678 39.279 1.00 92.69 93 VAL A C 1
ATOM 739 O O . VAL A 1 93 ? -38.178 3.237 38.332 1.00 92.69 93 VAL A O 1
ATOM 742 N N . THR A 1 94 ? -38.435 4.751 39.964 1.00 91.69 94 THR A N 1
ATOM 743 C CA . THR A 1 94 ? -37.189 5.469 39.650 1.00 91.69 94 THR A CA 1
ATOM 744 C C . THR A 1 94 ? -35.950 4.631 39.970 1.00 91.69 94 THR A C 1
ATOM 746 O O . THR A 1 94 ? -35.039 4.559 39.141 1.00 91.69 94 THR A O 1
ATOM 749 N N . LEU A 1 95 ? -35.930 3.899 41.089 1.00 92.31 95 LEU A N 1
ATOM 750 C CA . LEU A 1 95 ? -34.884 2.910 41.378 1.00 92.31 95 LEU A CA 1
ATOM 751 C C . LEU A 1 95 ? -34.813 1.818 40.302 1.00 92.31 95 LEU A C 1
ATOM 753 O O . LEU A 1 95 ? -33.733 1.501 39.806 1.00 92.31 95 LEU A O 1
ATOM 757 N N . PHE A 1 96 ? -35.950 1.281 39.864 1.00 93.88 96 PHE A N 1
ATOM 758 C CA . PHE A 1 96 ? -35.966 0.269 38.808 1.00 93.88 96 PHE A CA 1
ATOM 759 C C . PHE A 1 96 ? -35.430 0.805 37.469 1.00 93.88 96 PHE A C 1
ATOM 761 O O . PHE A 1 96 ? -34.599 0.163 36.822 1.00 93.88 96 PHE A O 1
ATOM 768 N N . LEU A 1 97 ? -35.842 2.015 37.075 1.00 94.94 97 LEU A N 1
ATOM 769 C CA . LEU A 1 97 ? -35.354 2.682 35.864 1.00 94.94 97 LEU A CA 1
ATOM 770 C C . LEU A 1 97 ? -33.848 2.962 35.919 1.00 94.94 97 LEU A C 1
ATOM 772 O O . LEU A 1 97 ? -33.163 2.786 34.912 1.00 94.94 97 LEU A O 1
ATOM 776 N N . THR A 1 98 ? -33.314 3.359 37.076 1.00 94.06 98 THR A N 1
ATOM 777 C CA . THR A 1 98 ? -31.868 3.593 37.224 1.00 94.06 98 THR A CA 1
ATOM 778 C C . THR A 1 98 ? -31.071 2.296 37.096 1.00 94.06 98 THR A C 1
ATOM 780 O O . THR A 1 98 ? -30.066 2.278 36.386 1.00 94.06 98 THR A O 1
ATOM 783 N N . VAL A 1 99 ? -31.542 1.183 37.668 1.00 94.50 99 VAL A N 1
ATOM 784 C CA . VAL A 1 99 ? -30.905 -0.135 37.492 1.00 94.50 99 VAL A CA 1
ATOM 785 C C . VAL A 1 99 ? -30.926 -0.571 36.026 1.00 94.50 99 VAL A C 1
ATOM 787 O O . VAL A 1 99 ? -29.893 -0.983 35.495 1.00 94.50 99 VAL A O 1
ATOM 790 N N . LEU A 1 100 ? -32.066 -0.432 35.339 1.00 95.00 100 LEU A N 1
ATOM 791 C CA . LEU A 1 100 ? -32.158 -0.730 33.906 1.00 95.00 100 LEU A CA 1
ATOM 792 C C . LEU A 1 100 ? -31.203 0.135 33.076 1.00 95.00 100 LEU A C 1
ATOM 794 O O . LEU A 1 100 ? -30.528 -0.383 32.186 1.00 95.00 100 LEU A O 1
ATOM 798 N N . ALA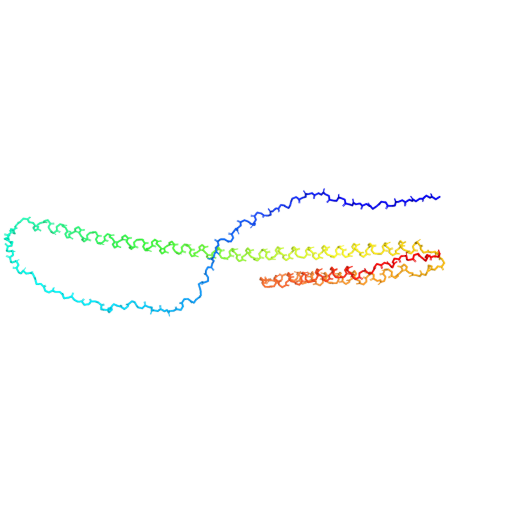 A 1 101 ? -31.098 1.428 33.389 1.00 95.00 101 ALA A N 1
ATOM 799 C CA . ALA A 1 101 ? -30.176 2.335 32.715 1.00 95.00 101 ALA A CA 1
ATOM 800 C C . ALA A 1 101 ? -28.711 1.912 32.912 1.00 95.00 101 ALA A C 1
ATOM 802 O O . ALA A 1 101 ? -27.943 1.906 31.949 1.00 95.00 101 ALA A O 1
ATOM 803 N N . VAL A 1 102 ? -28.325 1.492 34.122 1.00 93.31 102 VAL A N 1
ATOM 804 C CA . VAL A 1 102 ? -26.969 0.994 34.413 1.00 93.31 102 VAL A CA 1
ATOM 805 C C . VAL A 1 102 ? -26.680 -0.307 33.660 1.00 93.31 102 VAL A C 1
ATOM 807 O O . VAL A 1 102 ? -25.613 -0.443 33.057 1.00 93.31 102 VAL A O 1
ATOM 810 N N . LEU A 1 103 ? -27.629 -1.250 33.632 1.00 94.31 103 LEU A N 1
ATOM 811 C CA . LEU A 1 103 ? -27.485 -2.499 32.877 1.00 94.31 103 LEU A CA 1
ATOM 812 C C . LEU A 1 103 ? -27.324 -2.235 31.375 1.00 94.31 103 LEU A C 1
ATOM 814 O O . LEU A 1 103 ? -26.436 -2.810 30.738 1.00 94.31 103 LEU A O 1
ATOM 818 N N . TYR A 1 104 ? -28.134 -1.329 30.822 1.00 95.56 104 TYR A N 1
ATOM 819 C CA . TYR A 1 104 ? -28.047 -0.933 29.420 1.00 95.56 104 TYR A CA 1
ATOM 820 C C . TYR A 1 104 ? -26.718 -0.233 29.106 1.00 95.56 104 TYR A C 1
ATOM 822 O O . TYR A 1 104 ? -26.057 -0.579 28.127 1.00 95.56 104 TYR A O 1
ATOM 830 N N . ALA A 1 105 ? -26.267 0.687 29.965 1.00 91.81 105 ALA A N 1
ATOM 831 C CA . ALA A 1 105 ? -24.977 1.360 29.820 1.00 91.81 105 ALA A CA 1
ATOM 832 C C . ALA A 1 105 ? -23.801 0.367 29.844 1.00 91.81 105 ALA A C 1
ATOM 834 O O . ALA A 1 105 ? -22.879 0.470 29.033 1.00 91.81 105 ALA A O 1
ATOM 835 N N . HIS A 1 106 ? -23.847 -0.639 30.720 1.00 93.38 106 HIS A N 1
ATOM 836 C CA . HIS A 1 106 ? -22.819 -1.677 30.789 1.00 93.38 106 HIS A CA 1
ATOM 837 C C . HIS A 1 106 ? -22.804 -2.580 29.539 1.00 93.38 106 HIS A C 1
ATOM 839 O O . HIS A 1 106 ? -21.732 -2.900 29.016 1.00 93.38 106 HIS A O 1
ATOM 845 N N . LEU A 1 107 ? -23.975 -2.962 29.017 1.00 92.62 107 LEU A N 1
ATOM 846 C CA . LEU A 1 107 ? -24.088 -3.688 27.745 1.00 92.62 107 LEU A CA 1
ATOM 847 C C . LEU A 1 107 ? -23.527 -2.863 26.577 1.00 92.62 107 LEU A C 1
ATOM 849 O O . LEU A 1 107 ? -22.711 -3.378 25.807 1.00 92.62 107 LEU A O 1
ATOM 853 N N . ALA A 1 108 ? -23.889 -1.580 26.502 1.00 90.56 108 ALA A N 1
ATOM 854 C CA . ALA A 1 108 ? -23.402 -0.653 25.485 1.00 90.56 108 ALA A CA 1
ATOM 855 C C . ALA A 1 108 ? -21.872 -0.477 25.543 1.00 90.56 108 ALA A C 1
ATOM 857 O O . ALA A 1 108 ? -21.204 -0.468 24.505 1.00 90.56 108 ALA A O 1
ATOM 858 N N . TYR A 1 109 ? -21.293 -0.415 26.746 1.00 91.62 109 TYR A N 1
ATOM 859 C CA . TYR A 1 109 ? -19.842 -0.357 26.934 1.00 91.62 109 TYR A CA 1
ATOM 860 C C . TYR A 1 109 ? -19.143 -1.627 26.429 1.00 91.62 109 TYR A C 1
ATOM 862 O O . TYR A 1 109 ? -18.152 -1.561 25.704 1.00 91.62 109 TYR A O 1
ATOM 870 N N . ARG A 1 110 ? -19.678 -2.815 26.735 1.00 91.69 110 ARG A N 1
ATOM 871 C CA . ARG A 1 110 ? -19.104 -4.068 26.216 1.00 91.69 110 ARG A CA 1
ATOM 872 C C . ARG A 1 110 ? -19.179 -4.148 24.692 1.00 91.69 110 ARG A C 1
ATOM 874 O O . ARG A 1 110 ? -18.232 -4.630 24.067 1.00 91.69 110 ARG A O 1
ATOM 881 N N . SER A 1 111 ? -20.274 -3.684 24.085 1.00 90.44 111 SER A N 1
ATOM 882 C CA . SER A 1 111 ? -20.385 -3.645 22.624 1.00 90.44 111 SER A CA 1
ATOM 883 C C . SER A 1 111 ? -19.436 -2.631 21.991 1.00 90.44 111 SER A C 1
ATOM 885 O O . SER A 1 111 ? -18.848 -2.933 20.952 1.00 90.44 111 SER A O 1
ATOM 887 N N . SER A 1 112 ? -19.228 -1.465 22.612 1.00 85.75 112 SER A N 1
ATOM 888 C CA . SER A 1 112 ? -18.329 -0.443 22.069 1.00 85.75 112 SER A CA 1
ATOM 889 C C . SER A 1 112 ? -16.870 -0.896 22.110 1.00 85.75 112 SER A C 1
ATOM 891 O O . SER A 1 112 ? -16.163 -0.739 21.118 1.00 85.75 112 SER A O 1
ATOM 893 N N . VAL A 1 113 ? -16.436 -1.564 23.186 1.00 91.88 113 VAL A N 1
ATOM 894 C CA . VAL A 1 113 ? -15.080 -2.130 23.291 1.00 91.88 113 VAL A CA 1
ATOM 895 C C . VAL A 1 113 ? -14.833 -3.195 22.219 1.00 91.88 113 VAL A C 1
ATOM 897 O O . VAL A 1 113 ? -13.799 -3.168 21.550 1.00 91.88 113 VAL A O 1
ATOM 900 N N . LYS A 1 114 ? -15.790 -4.109 22.003 1.00 90.31 114 LYS A N 1
ATOM 901 C CA . LYS A 1 114 ? -15.685 -5.122 20.937 1.00 90.31 114 LYS A CA 1
ATOM 902 C C . LYS A 1 114 ? -15.634 -4.485 19.548 1.00 90.31 114 LYS A C 1
ATOM 904 O O . LYS A 1 114 ? -14.805 -4.879 18.733 1.00 90.31 114 LYS A O 1
ATOM 909 N N . SER A 1 115 ? -16.475 -3.483 19.305 1.00 85.56 115 SER A N 1
ATOM 910 C CA . SER A 1 115 ? -16.516 -2.764 18.026 1.00 85.56 115 SER A CA 1
ATOM 911 C C . SER A 1 115 ? -15.217 -1.996 17.772 1.00 85.56 115 SER A C 1
ATOM 913 O O . SER A 1 115 ? -14.699 -2.020 16.662 1.00 85.56 115 SER A O 1
ATOM 915 N N . ALA A 1 116 ? -14.627 -1.388 18.805 1.00 87.38 116 ALA A N 1
ATOM 916 C CA . ALA A 1 116 ? -13.334 -0.714 18.705 1.00 87.38 116 ALA A CA 1
ATOM 917 C C . ALA A 1 116 ? -12.189 -1.693 18.393 1.00 87.38 116 ALA A C 1
ATOM 919 O O . ALA A 1 116 ? -11.314 -1.383 17.586 1.00 87.38 116 ALA A O 1
ATOM 920 N N . ALA A 1 117 ? -12.198 -2.889 18.989 1.00 88.94 117 ALA A N 1
ATOM 921 C CA . ALA A 1 117 ? -11.219 -3.928 18.667 1.00 88.94 117 ALA A CA 1
ATOM 922 C C . ALA A 1 117 ? -11.354 -4.409 17.211 1.00 88.94 117 ALA A C 1
ATOM 924 O O . ALA A 1 117 ? -10.350 -4.551 16.514 1.00 88.94 117 ALA A O 1
ATOM 925 N N . GLN A 1 118 ? -12.587 -4.601 16.733 1.00 89.12 118 GLN A N 1
ATOM 926 C CA . GLN A 1 118 ? -12.854 -4.959 15.339 1.00 89.12 118 GLN A CA 1
ATOM 927 C C . GLN A 1 118 ? -12.450 -3.847 14.366 1.00 89.12 118 GLN A C 1
ATOM 929 O O . GLN A 1 118 ? -11.853 -4.146 13.336 1.00 89.12 118 GLN A O 1
ATOM 934 N N . ALA A 1 119 ? -12.705 -2.580 14.704 1.00 88.19 119 ALA A N 1
ATOM 935 C CA . ALA A 1 119 ? -12.288 -1.439 13.893 1.00 88.19 119 ALA A CA 1
ATOM 936 C C . ALA A 1 119 ? -10.761 -1.389 13.734 1.00 88.19 119 ALA A C 1
ATOM 938 O O . ALA A 1 119 ? -10.272 -1.290 12.614 1.00 88.19 119 ALA A O 1
ATOM 939 N N . ARG A 1 120 ? -9.999 -1.582 14.820 1.00 87.38 120 ARG A N 1
ATOM 940 C CA . ARG A 1 120 ? -8.525 -1.642 14.764 1.00 87.38 120 ARG A CA 1
ATOM 941 C C . ARG A 1 120 ? -8.013 -2.801 13.907 1.00 87.38 120 ARG A C 1
ATOM 943 O O . ARG A 1 120 ? -7.055 -2.643 13.155 1.00 87.38 120 ARG A O 1
ATOM 950 N N . ALA A 1 121 ? -8.645 -3.971 14.007 1.00 88.19 121 ALA A N 1
ATOM 951 C CA . ALA A 1 121 ? -8.302 -5.108 13.155 1.00 88.19 121 ALA A CA 1
ATOM 952 C C . ALA A 1 121 ? -8.611 -4.811 11.677 1.00 88.19 121 ALA A C 1
ATOM 954 O O . ALA A 1 121 ? -7.791 -5.101 10.807 1.00 88.19 121 ALA A O 1
ATOM 955 N N . ALA A 1 122 ? -9.754 -4.179 11.395 1.00 88.31 122 ALA A N 1
ATOM 956 C CA . ALA A 1 122 ? -10.135 -3.768 10.049 1.00 88.31 122 ALA A CA 1
ATOM 957 C C . ALA A 1 122 ? -9.150 -2.739 9.467 1.00 88.31 122 ALA A C 1
ATOM 959 O O . ALA A 1 122 ? -8.700 -2.908 8.334 1.00 88.31 122 ALA A O 1
ATOM 960 N N . GLU A 1 123 ? -8.737 -1.736 10.246 1.00 90.25 123 GLU A N 1
ATOM 961 C CA . GLU A 1 123 ? -7.716 -0.754 9.853 1.00 90.25 123 GLU A CA 1
ATOM 962 C C . GLU A 1 123 ? -6.395 -1.432 9.464 1.00 90.25 123 GLU A C 1
ATOM 964 O O . GLU A 1 123 ? -5.861 -1.168 8.386 1.00 90.25 123 GLU A O 1
ATOM 969 N N . LEU A 1 124 ? -5.911 -2.377 10.278 1.00 89.94 124 LEU A N 1
ATOM 970 C CA . LEU A 1 124 ? -4.710 -3.159 9.966 1.00 89.94 124 LEU A CA 1
ATOM 971 C C . LEU A 1 124 ? -4.859 -3.964 8.670 1.00 89.94 124 LEU A C 1
ATOM 973 O O . LEU A 1 124 ? -3.950 -3.973 7.838 1.00 89.94 124 LEU A O 1
ATOM 9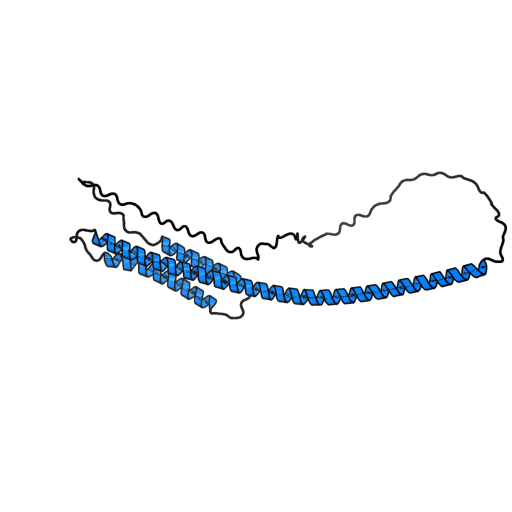77 N N . THR A 1 125 ? -6.003 -4.624 8.463 1.00 90.00 125 THR A N 1
ATOM 978 C CA . THR A 1 125 ? -6.241 -5.369 7.216 1.00 90.00 125 THR A CA 1
ATOM 979 C C . THR A 1 125 ? -6.303 -4.448 6.001 1.00 90.00 125 THR A C 1
ATOM 981 O O . THR A 1 125 ? -5.739 -4.781 4.961 1.00 90.00 125 THR A O 1
ATOM 984 N N . SER A 1 126 ? -6.911 -3.267 6.141 1.00 92.88 126 SER A N 1
ATOM 985 C CA . SER A 1 126 ? -6.968 -2.254 5.088 1.00 92.88 126 SER A CA 1
ATOM 986 C C . SER A 1 126 ? -5.567 -1.768 4.714 1.00 92.88 126 SER A C 1
ATOM 988 O O . SER A 1 126 ? -5.228 -1.731 3.531 1.00 92.88 126 SER A O 1
ATOM 990 N N . LEU A 1 127 ? -4.721 -1.467 5.705 1.00 91.50 127 LEU A N 1
ATOM 991 C CA . LEU A 1 127 ? -3.326 -1.072 5.482 1.00 91.50 127 LEU A CA 1
ATOM 992 C C . LEU A 1 127 ? -2.514 -2.182 4.809 1.00 91.50 127 LEU A C 1
ATOM 994 O O . LEU A 1 127 ? -1.758 -1.909 3.878 1.00 91.50 127 LEU A O 1
ATOM 998 N N . LYS A 1 128 ? -2.710 -3.443 5.211 1.00 91.38 128 LYS A N 1
ATOM 999 C CA . LYS A 1 128 ? -2.052 -4.594 4.578 1.00 91.38 128 LYS A CA 1
ATOM 1000 C C . LYS A 1 128 ? -2.456 -4.751 3.111 1.00 91.38 128 LYS A C 1
ATOM 1002 O O . LYS A 1 128 ? -1.597 -4.960 2.254 1.00 91.38 128 LYS A O 1
ATOM 1007 N N . ILE A 1 129 ? -3.749 -4.625 2.808 1.00 92.88 129 ILE A N 1
ATOM 1008 C CA . ILE A 1 129 ? -4.247 -4.652 1.426 1.00 92.88 129 ILE A CA 1
ATOM 1009 C C . ILE A 1 129 ? -3.622 -3.500 0.637 1.00 92.88 129 ILE A C 1
ATOM 1011 O O . ILE A 1 129 ? -3.084 -3.726 -0.444 1.00 92.88 129 ILE A O 1
ATOM 1015 N N . GLN A 1 130 ? -3.615 -2.289 1.196 1.00 94.38 130 GLN A N 1
ATOM 1016 C CA . GLN A 1 130 ? -3.027 -1.125 0.543 1.00 94.38 130 GLN A CA 1
ATOM 1017 C C . GLN A 1 130 ? -1.527 -1.314 0.267 1.00 94.38 130 GLN A C 1
ATOM 1019 O O . GLN A 1 130 ? -1.069 -1.038 -0.840 1.00 94.38 130 GLN A O 1
ATOM 1024 N N . ALA A 1 131 ? -0.763 -1.845 1.220 1.00 93.19 131 ALA A N 1
ATOM 1025 C CA . ALA A 1 131 ? 0.657 -2.126 1.038 1.00 93.19 131 ALA A CA 1
ATOM 1026 C C . ALA A 1 131 ? 0.904 -3.117 -0.115 1.00 93.19 131 ALA A C 1
ATOM 1028 O O . ALA A 1 131 ? 1.759 -2.869 -0.965 1.00 93.19 131 ALA A O 1
ATOM 1029 N N . ASN A 1 132 ? 0.096 -4.178 -0.211 1.00 92.56 132 ASN A N 1
ATOM 1030 C CA . ASN A 1 132 ? 0.168 -5.132 -1.321 1.00 92.56 132 ASN A CA 1
ATOM 1031 C C . ASN A 1 132 ? -0.205 -4.501 -2.669 1.00 92.56 132 ASN A C 1
ATOM 1033 O O . ASN A 1 132 ? 0.437 -4.797 -3.674 1.00 92.56 132 ASN A O 1
ATOM 1037 N N . THR A 1 133 ? -1.206 -3.613 -2.706 1.00 95.19 133 THR A N 1
ATOM 1038 C CA . THR A 1 133 ? -1.565 -2.913 -3.953 1.00 95.19 133 THR A CA 1
ATOM 1039 C C . THR A 1 133 ? -0.432 -2.023 -4.455 1.00 95.19 133 THR A C 1
ATOM 1041 O O . THR A 1 133 ? -0.125 -2.036 -5.640 1.00 95.19 133 THR A O 1
ATOM 1044 N N . VAL A 1 134 ? 0.255 -1.313 -3.555 1.00 93.81 134 VAL A N 1
ATOM 1045 C CA . VAL A 1 134 ? 1.384 -0.454 -3.938 1.00 93.81 134 VAL A CA 1
ATOM 1046 C C . VAL A 1 134 ? 2.584 -1.292 -4.385 1.00 93.81 134 VAL A C 1
ATOM 1048 O O . VAL A 1 134 ? 3.301 -0.900 -5.302 1.00 93.81 134 VAL A O 1
ATOM 1051 N N . LEU A 1 135 ? 2.797 -2.466 -3.790 1.00 94.38 135 LEU A N 1
ATOM 1052 C CA . LEU A 1 135 ? 3.821 -3.405 -4.247 1.00 94.38 135 LEU A CA 1
ATOM 1053 C C . LEU A 1 135 ? 3.542 -3.899 -5.679 1.00 94.38 135 LEU A C 1
ATOM 1055 O O . LEU A 1 135 ? 4.472 -3.984 -6.482 1.00 94.38 135 LEU A O 1
ATOM 1059 N N . ASP A 1 136 ? 2.277 -4.160 -6.028 1.00 95.38 136 ASP A N 1
ATOM 1060 C CA . ASP A 1 136 ? 1.881 -4.475 -7.409 1.00 95.38 136 ASP A CA 1
ATOM 1061 C C . ASP A 1 136 ? 2.113 -3.284 -8.357 1.00 95.38 136 ASP A C 1
ATOM 1063 O O . ASP A 1 136 ? 2.616 -3.462 -9.465 1.00 95.38 136 ASP A O 1
ATOM 1067 N N . ASP A 1 137 ? 1.846 -2.051 -7.916 1.00 94.88 137 ASP A N 1
ATOM 1068 C CA . ASP A 1 137 ? 2.136 -0.849 -8.711 1.00 94.88 137 ASP A CA 1
ATOM 1069 C C . ASP A 1 137 ? 3.638 -0.701 -9.017 1.00 94.88 137 ASP A C 1
ATOM 1071 O O . ASP A 1 137 ? 4.016 -0.390 -10.151 1.00 94.88 137 ASP A O 1
ATOM 1075 N N . VAL A 1 138 ? 4.513 -0.981 -8.045 1.00 95.56 138 VAL A N 1
ATOM 1076 C CA . VAL A 1 138 ? 5.972 -0.997 -8.259 1.00 95.56 138 VAL A CA 1
ATOM 1077 C C . VAL A 1 138 ? 6.358 -2.081 -9.266 1.00 95.56 138 VAL A C 1
ATOM 1079 O O . VAL A 1 138 ? 7.163 -1.836 -10.167 1.00 95.56 138 VAL A O 1
ATOM 1082 N N . TYR A 1 139 ? 5.767 -3.273 -9.154 1.00 96.31 139 TYR A N 1
ATOM 1083 C CA . TYR A 1 139 ? 6.008 -4.360 -10.100 1.00 96.31 139 TYR A CA 1
ATOM 1084 C C . TYR A 1 139 ? 5.595 -3.974 -11.527 1.00 96.31 139 TYR A C 1
ATOM 1086 O O . TYR A 1 139 ? 6.345 -4.199 -12.481 1.00 96.31 139 TYR A O 1
ATOM 1094 N N . ARG A 1 140 ? 4.444 -3.313 -11.684 1.00 96.12 140 ARG A N 1
ATOM 1095 C CA . ARG A 1 140 ? 3.987 -2.772 -12.973 1.00 96.12 140 ARG A CA 1
ATOM 1096 C C . ARG A 1 140 ? 4.941 -1.713 -13.520 1.00 96.12 140 ARG A C 1
ATOM 1098 O O . ARG A 1 140 ? 5.239 -1.743 -14.712 1.00 96.12 140 ARG A O 1
ATOM 1105 N N . ALA A 1 141 ? 5.460 -0.820 -12.675 1.00 94.31 141 ALA A N 1
ATOM 1106 C CA . ALA A 1 141 ? 6.465 0.162 -13.084 1.00 94.31 141 ALA A CA 1
ATOM 1107 C C . ALA A 1 141 ? 7.754 -0.516 -13.583 1.00 94.31 141 ALA A C 1
ATOM 1109 O O . ALA A 1 141 ? 8.314 -0.110 -14.601 1.00 94.31 141 ALA A O 1
ATOM 1110 N N . LEU A 1 142 ? 8.190 -1.596 -12.928 1.00 95.81 142 LEU A N 1
ATOM 1111 C CA . LEU A 1 142 ? 9.347 -2.382 -13.360 1.00 95.81 142 LEU A CA 1
ATOM 1112 C C . LEU A 1 142 ? 9.103 -3.086 -14.704 1.00 95.81 142 LEU A C 1
ATOM 1114 O O . LEU A 1 142 ? 9.976 -3.078 -15.574 1.00 95.81 142 LEU A O 1
ATOM 1118 N N . LEU A 1 143 ? 7.913 -3.656 -14.914 1.00 96.00 143 LEU A N 1
ATOM 1119 C CA . LEU A 1 143 ? 7.529 -4.214 -16.214 1.00 96.00 143 LEU A CA 1
ATOM 1120 C C . LEU A 1 143 ? 7.517 -3.142 -17.310 1.00 96.00 143 LEU A C 1
ATOM 1122 O O . LEU A 1 143 ? 8.009 -3.392 -18.415 1.00 96.00 143 LEU A O 1
ATOM 1126 N N . ALA A 1 144 ? 7.010 -1.946 -17.004 1.00 94.69 144 ALA A N 1
ATOM 1127 C CA . ALA A 1 144 ? 7.030 -0.817 -17.924 1.00 94.69 144 ALA A CA 1
ATOM 1128 C C . ALA A 1 144 ? 8.470 -0.406 -18.274 1.00 94.69 144 ALA A C 1
ATOM 1130 O O . ALA A 1 144 ? 8.779 -0.267 -19.459 1.00 94.69 144 ALA A O 1
ATOM 1131 N N . LEU A 1 145 ? 9.376 -0.328 -17.292 1.00 94.25 145 LEU A N 1
ATOM 1132 C CA . LEU A 1 145 ? 10.801 -0.069 -17.527 1.00 94.25 145 LEU A CA 1
ATOM 1133 C C . LEU A 1 145 ? 11.430 -1.118 -18.446 1.00 94.25 145 LEU A C 1
ATOM 1135 O O . LEU A 1 145 ? 12.057 -0.761 -19.439 1.00 94.25 145 LEU A O 1
ATOM 1139 N N . ARG A 1 146 ? 11.205 -2.408 -18.183 1.00 94.94 146 ARG A N 1
ATOM 1140 C CA . ARG A 1 146 ? 11.713 -3.491 -19.037 1.00 94.94 146 ARG A CA 1
ATOM 1141 C C . ARG A 1 146 ? 11.183 -3.392 -20.467 1.00 94.94 146 ARG A C 1
ATOM 1143 O O . ARG A 1 146 ? 11.924 -3.601 -21.430 1.00 94.94 146 ARG A O 1
ATOM 1150 N N . SER A 1 147 ? 9.903 -3.053 -20.615 1.00 94.75 147 SER A N 1
ATOM 1151 C CA . SER A 1 147 ? 9.285 -2.847 -21.925 1.00 94.75 147 SER A CA 1
ATOM 1152 C C . SER A 1 147 ? 9.912 -1.661 -22.672 1.00 94.75 147 SER A C 1
ATOM 1154 O O . SER A 1 147 ? 10.216 -1.786 -23.859 1.00 94.75 147 SER A O 1
ATOM 1156 N N . ALA A 1 148 ? 10.202 -0.561 -21.966 1.00 93.00 148 ALA A N 1
ATOM 1157 C CA . ALA A 1 148 ? 10.857 0.621 -22.513 1.00 93.00 148 ALA A CA 1
ATOM 1158 C C . ALA A 1 148 ? 12.314 0.336 -22.904 1.00 93.00 148 ALA A C 1
ATOM 1160 O O . ALA A 1 148 ? 12.723 0.695 -24.005 1.00 93.00 148 ALA A O 1
ATOM 1161 N N . CYS A 1 149 ? 13.079 -0.382 -22.072 1.00 91.81 149 CYS A N 1
ATOM 1162 C CA . CYS A 1 149 ? 14.440 -0.816 -22.402 1.00 91.81 149 CYS A CA 1
ATOM 1163 C C . CYS A 1 149 ? 14.464 -1.660 -23.684 1.00 91.81 149 CYS A C 1
ATOM 1165 O O . CYS A 1 149 ? 15.270 -1.407 -24.580 1.00 91.81 149 CYS A O 1
ATOM 1167 N N . LYS A 1 150 ? 13.540 -2.623 -23.812 1.00 91.69 150 LYS A N 1
ATOM 1168 C CA . LYS A 1 150 ? 13.420 -3.463 -25.012 1.00 91.69 150 LYS A CA 1
ATOM 1169 C C . LYS A 1 150 ? 13.048 -2.646 -26.251 1.00 91.69 150 LYS A C 1
ATOM 1171 O O . LYS A 1 150 ? 13.617 -2.873 -27.317 1.00 91.69 150 LYS A O 1
ATOM 1176 N N . ALA A 1 151 ? 12.105 -1.713 -26.122 1.00 91.00 151 ALA A N 1
ATOM 1177 C CA . ALA A 1 151 ? 11.705 -0.833 -27.216 1.00 91.00 151 ALA A CA 1
ATOM 1178 C C . ALA A 1 151 ? 12.867 0.067 -27.665 1.00 91.00 151 ALA A C 1
ATOM 1180 O O . ALA A 1 151 ? 13.161 0.115 -28.858 1.00 91.00 151 ALA A O 1
ATOM 1181 N N . ASN A 1 152 ? 13.578 0.687 -26.717 1.00 90.38 152 ASN A N 1
ATOM 1182 C CA . ASN A 1 152 ? 14.738 1.528 -27.006 1.00 90.38 152 ASN A CA 1
ATOM 1183 C C . ASN A 1 152 ? 15.831 0.724 -27.727 1.00 90.38 152 ASN A C 1
ATOM 1185 O O . ASN A 1 152 ? 16.333 1.138 -28.766 1.00 90.38 152 ASN A O 1
ATOM 1189 N N . HIS A 1 153 ? 16.139 -0.483 -27.245 1.00 87.19 153 HIS A N 1
ATOM 1190 C CA . HIS A 1 153 ? 17.106 -1.369 -27.896 1.00 87.19 153 HIS A CA 1
ATOM 1191 C C . HIS A 1 153 ? 16.722 -1.692 -29.352 1.00 87.19 153 HIS A C 1
ATOM 1193 O O . HIS A 1 153 ? 17.555 -1.596 -30.253 1.00 87.19 153 HIS A O 1
ATOM 1199 N N . GLN A 1 154 ? 15.449 -2.008 -29.615 1.00 88.12 154 GLN A N 1
ATOM 1200 C CA . GLN A 1 154 ? 14.962 -2.229 -30.982 1.00 88.12 154 GLN A CA 1
ATOM 1201 C C . GLN A 1 154 ? 15.059 -0.974 -31.856 1.00 88.12 154 GLN A C 1
ATOM 1203 O O . GLN A 1 154 ? 15.320 -1.081 -33.056 1.00 88.12 154 GLN A O 1
ATOM 1208 N N . GLU A 1 155 ? 14.835 0.209 -31.287 1.00 87.38 155 GLU A N 1
ATOM 1209 C CA . GLU A 1 155 ? 14.939 1.476 -32.006 1.00 87.38 155 GLU A CA 1
ATOM 1210 C C . GLU A 1 155 ? 16.385 1.782 -32.407 1.00 87.38 155 GLU A C 1
ATOM 1212 O O . GLU A 1 155 ? 16.639 2.124 -33.564 1.00 87.38 155 GLU A O 1
ATOM 1217 N N . TRP A 1 156 ? 17.341 1.542 -31.507 1.00 85.19 156 TRP A N 1
ATOM 1218 C CA . TRP A 1 156 ? 18.769 1.631 -31.805 1.00 85.19 156 TRP A CA 1
ATOM 1219 C C . TRP A 1 156 ? 19.203 0.656 -32.909 1.00 85.19 156 TRP A C 1
ATOM 1221 O O . TRP A 1 156 ? 19.869 1.086 -33.851 1.00 85.19 156 TRP A O 1
ATOM 1231 N N . ILE A 1 157 ? 18.759 -0.609 -32.866 1.00 84.00 157 ILE A N 1
ATOM 1232 C CA . ILE A 1 157 ? 19.034 -1.596 -33.931 1.00 84.00 157 ILE A CA 1
ATOM 1233 C C . ILE A 1 157 ? 18.483 -1.116 -35.281 1.00 84.00 157 ILE A C 1
ATOM 1235 O O . ILE A 1 157 ? 19.167 -1.166 -36.304 1.00 84.00 157 ILE A O 1
ATOM 1239 N N . ARG A 1 158 ? 17.235 -0.627 -35.310 1.00 84.31 158 ARG A N 1
ATOM 1240 C CA . ARG A 1 158 ? 16.620 -0.106 -36.544 1.00 84.31 158 ARG A CA 1
ATOM 1241 C C . ARG A 1 158 ? 17.355 1.117 -37.081 1.00 84.31 158 ARG A C 1
ATOM 1243 O O . ARG A 1 158 ? 17.451 1.277 -38.295 1.00 84.31 158 ARG A O 1
ATOM 1250 N N . HIS A 1 159 ? 17.822 1.994 -36.197 1.00 81.69 159 HIS A N 1
ATOM 1251 C CA . HIS A 1 159 ? 18.577 3.181 -36.573 1.00 81.69 159 HIS A CA 1
ATOM 1252 C C . HIS A 1 159 ? 19.944 2.817 -37.174 1.00 81.69 159 HIS A C 1
ATOM 1254 O O . HIS A 1 159 ? 20.341 3.409 -38.176 1.00 81.69 159 HIS A O 1
ATOM 1260 N N . GLU A 1 160 ? 20.625 1.804 -36.636 1.00 76.31 160 GLU A N 1
ATOM 1261 C CA . GLU A 1 160 ? 21.873 1.277 -37.198 1.00 76.31 160 GLU A CA 1
ATOM 1262 C C . GLU A 1 160 ? 21.665 0.645 -38.578 1.00 76.31 160 GLU A C 1
ATOM 1264 O O . GLU A 1 160 ? 22.390 0.979 -39.511 1.00 76.31 160 GLU A O 1
ATOM 1269 N N . GLY A 1 161 ? 20.603 -0.149 -38.760 1.00 74.75 161 GLY A N 1
ATOM 1270 C CA . GLY A 1 161 ? 20.263 -0.748 -40.058 1.00 74.75 161 GLY A CA 1
ATOM 1271 C C . GLY A 1 161 ? 19.947 0.258 -41.178 1.00 74.75 161 GLY A C 1
ATOM 1272 O O . GLY A 1 161 ? 19.897 -0.124 -42.344 1.00 74.75 161 GLY A O 1
ATOM 1273 N N . ARG A 1 162 ? 19.735 1.544 -40.854 1.00 73.44 162 ARG A N 1
ATOM 1274 C CA . ARG A 1 162 ? 19.543 2.634 -41.830 1.00 73.44 162 ARG A CA 1
ATOM 1275 C C . ARG A 1 162 ? 20.830 3.392 -42.166 1.00 73.44 162 ARG A C 1
ATOM 1277 O O . ARG A 1 162 ? 20.809 4.217 -43.080 1.00 73.44 162 ARG A O 1
ATOM 1284 N N . ARG A 1 163 ? 21.934 3.168 -41.444 1.00 65.56 163 ARG A N 1
ATOM 1285 C CA . ARG A 1 163 ? 23.225 3.803 -41.740 1.00 65.56 163 ARG A CA 1
ATOM 1286 C C . ARG A 1 163 ? 23.948 3.018 -42.844 1.00 65.56 163 ARG A C 1
ATOM 1288 O O . ARG A 1 163 ? 23.920 1.790 -42.827 1.00 65.56 163 ARG A O 1
ATOM 1295 N N . PRO A 1 164 ? 24.591 3.691 -43.817 1.00 61.44 164 PRO A N 1
ATOM 1296 C CA . PRO A 1 164 ? 25.361 3.004 -44.847 1.00 61.44 164 PRO A CA 1
ATOM 1297 C C . PRO A 1 164 ? 26.490 2.181 -44.209 1.00 61.44 164 PRO A C 1
ATOM 1299 O O . PRO A 1 164 ? 27.217 2.664 -43.340 1.00 61.44 164 PRO A O 1
ATOM 1302 N N . MET A 1 165 ? 26.629 0.936 -44.674 1.00 57.34 165 MET A N 1
ATOM 1303 C CA . MET A 1 165 ? 27.452 -0.143 -44.102 1.00 57.34 165 MET A CA 1
ATOM 1304 C C . MET A 1 165 ? 28.934 0.223 -43.873 1.00 57.34 165 MET A C 1
ATOM 1306 O O . MET A 1 165 ? 29.611 -0.416 -43.076 1.00 57.34 165 MET A O 1
ATOM 1310 N N . MET A 1 166 ? 29.434 1.281 -44.523 1.00 55.31 166 MET A N 1
ATOM 1311 C CA . MET A 1 166 ? 30.830 1.729 -44.445 1.00 55.31 166 MET A CA 1
ATOM 1312 C C . MET A 1 166 ? 31.234 2.402 -43.118 1.00 55.31 166 MET A C 1
ATOM 1314 O O . MET A 1 166 ? 32.422 2.601 -42.892 1.00 55.31 166 MET A O 1
ATOM 1318 N N . LEU A 1 167 ? 30.288 2.720 -42.225 1.00 54.00 167 LEU A N 1
ATOM 1319 C CA . LEU A 1 167 ? 30.558 3.268 -40.880 1.00 54.00 167 LEU A CA 1
ATOM 1320 C C . LEU A 1 167 ? 30.010 2.390 -39.740 1.00 54.00 167 LEU A C 1
ATOM 1322 O O . LEU A 1 167 ? 29.918 2.845 -38.597 1.00 54.00 167 LEU A O 1
ATOM 1326 N N . SER A 1 168 ? 29.654 1.134 -40.029 1.00 51.91 168 SER A N 1
ATOM 1327 C CA . SER A 1 168 ? 29.107 0.189 -39.046 1.00 51.91 168 SER A CA 1
ATOM 1328 C C . SER A 1 168 ? 30.213 -0.351 -38.124 1.00 51.91 168 SER A C 1
ATOM 1330 O O . SER A 1 168 ? 30.636 -1.499 -38.216 1.00 51.91 168 SER A O 1
ATOM 1332 N N . GLY A 1 169 ? 30.738 0.510 -37.250 1.00 58.41 169 GLY A N 1
ATOM 1333 C CA . GLY A 1 169 ? 31.491 0.091 -36.065 1.00 58.41 169 GLY A CA 1
ATOM 1334 C C . GLY A 1 169 ? 30.568 -0.550 -35.014 1.00 58.41 169 GLY A C 1
ATOM 1335 O O . GLY A 1 169 ? 29.370 -0.664 -35.257 1.00 58.41 169 GLY A O 1
ATOM 1336 N N . PRO A 1 170 ? 31.075 -0.935 -33.824 1.00 58.44 170 PRO A N 1
ATOM 1337 C CA . PRO A 1 170 ? 30.340 -1.705 -32.809 1.00 58.44 170 PRO A CA 1
ATOM 1338 C C . PRO A 1 170 ? 29.260 -0.885 -32.064 1.00 58.44 170 PRO A C 1
ATOM 1340 O O . PRO A 1 170 ? 29.156 -0.962 -30.843 1.00 58.44 170 PRO A O 1
ATOM 1343 N N . GLN A 1 171 ? 28.462 -0.073 -32.769 1.00 57.22 171 GLN A N 1
ATOM 1344 C CA . GLN A 1 171 ? 27.432 0.804 -32.204 1.00 57.22 171 GLN A CA 1
ATOM 1345 C C . GLN A 1 171 ? 26.204 0.049 -31.682 1.00 57.22 171 GLN A C 1
ATOM 1347 O O . GLN A 1 171 ? 25.666 0.469 -30.657 1.00 57.22 171 GLN A O 1
ATOM 1352 N N . ALA A 1 172 ? 25.853 -1.113 -32.246 1.00 54.62 172 ALA A N 1
ATOM 1353 C CA . ALA A 1 172 ? 24.877 -2.041 -31.655 1.00 54.62 172 ALA A CA 1
ATOM 1354 C C . ALA A 1 172 ? 25.153 -2.331 -30.164 1.00 54.62 172 ALA A C 1
ATOM 1356 O O . ALA A 1 172 ? 24.242 -2.329 -29.334 1.00 54.62 172 ALA A O 1
ATOM 1357 N N . MET A 1 173 ? 26.433 -2.507 -29.796 1.00 58.97 173 MET A N 1
ATOM 1358 C CA . MET A 1 173 ? 26.839 -2.763 -28.408 1.00 58.97 173 MET A CA 1
ATOM 1359 C C . MET A 1 173 ? 26.649 -1.545 -27.493 1.00 58.97 173 MET A C 1
ATOM 1361 O O . MET A 1 173 ? 26.575 -1.705 -26.275 1.00 58.97 173 MET A O 1
ATOM 1365 N N . PHE A 1 174 ? 26.581 -0.322 -28.031 1.00 60.72 174 PHE A N 1
ATOM 1366 C CA . PHE A 1 174 ? 26.373 0.879 -27.215 1.00 60.72 174 PHE A CA 1
ATOM 1367 C C . PHE A 1 174 ? 24.943 0.959 -26.682 1.00 60.72 174 PHE A C 1
ATOM 1369 O O . PHE A 1 174 ? 24.757 1.384 -25.541 1.00 60.72 174 PHE A O 1
ATOM 1376 N N . ALA A 1 175 ? 23.952 0.518 -27.463 1.00 59.59 175 ALA A N 1
ATOM 1377 C CA . ALA A 1 175 ? 22.557 0.489 -27.028 1.00 59.59 175 ALA A CA 1
ATOM 1378 C C . ALA A 1 175 ? 22.374 -0.440 -25.820 1.00 59.59 175 ALA A C 1
ATOM 1380 O O . ALA A 1 175 ? 21.787 -0.052 -24.812 1.00 59.59 175 ALA A O 1
ATOM 1381 N N . GLU A 1 176 ? 22.959 -1.636 -25.887 1.00 64.19 176 GLU A N 1
ATOM 1382 C CA . GLU A 1 176 ? 22.915 -2.617 -24.801 1.00 64.19 176 GLU A CA 1
ATOM 1383 C C . GLU A 1 176 ? 23.729 -2.168 -23.575 1.00 64.19 176 GLU A C 1
ATOM 1385 O O . GLU A 1 176 ? 23.270 -2.310 -22.441 1.00 64.19 176 GLU A O 1
ATOM 1390 N N . ARG A 1 177 ? 24.890 -1.522 -23.778 1.00 69.56 177 ARG A N 1
ATOM 1391 C CA . ARG A 1 177 ? 25.698 -0.958 -22.679 1.00 69.56 177 ARG A CA 1
ATOM 1392 C C . ARG A 1 177 ? 24.983 0.140 -21.893 1.00 69.56 177 ARG A C 1
ATOM 1394 O O . ARG A 1 177 ? 25.265 0.280 -20.705 1.00 69.56 177 ARG A O 1
ATOM 1401 N N . LYS A 1 178 ? 24.097 0.918 -22.524 1.00 76.12 178 LYS A N 1
ATOM 1402 C CA . LYS A 1 178 ? 23.383 2.017 -21.853 1.00 76.12 178 LYS A CA 1
ATOM 1403 C C . LYS A 1 178 ? 22.086 1.573 -21.172 1.00 76.12 178 LYS A C 1
ATOM 1405 O O . LYS A 1 178 ? 21.798 2.060 -20.084 1.00 76.12 178 LYS A O 1
ATOM 1410 N N . SER A 1 179 ? 21.321 0.642 -21.750 1.00 81.88 179 SER A N 1
ATOM 1411 C CA . SER A 1 179 ? 20.045 0.199 -21.159 1.00 81.88 179 SER A CA 1
ATOM 1412 C C . SER A 1 179 ? 20.208 -0.854 -20.056 1.00 81.88 179 SER A C 1
ATOM 1414 O O . SER A 1 179 ? 19.434 -0.862 -19.098 1.00 81.88 179 SER A O 1
ATOM 1416 N N . ALA A 1 180 ? 21.224 -1.719 -20.146 1.00 86.19 180 ALA A N 1
ATOM 1417 C CA . ALA A 1 180 ? 21.478 -2.771 -19.160 1.00 86.19 180 ALA A CA 1
ATOM 1418 C C . ALA A 1 180 ? 21.700 -2.275 -17.712 1.00 86.19 180 ALA A C 1
ATOM 1420 O O . ALA A 1 180 ? 21.130 -2.882 -16.801 1.00 86.19 180 ALA A O 1
ATOM 1421 N N . PRO A 1 181 ? 22.491 -1.213 -17.433 1.00 91.12 181 PRO A N 1
ATOM 1422 C CA . PRO A 1 181 ? 22.657 -0.727 -16.061 1.00 91.12 181 PRO A CA 1
ATOM 1423 C C . PRO A 1 181 ? 21.354 -0.163 -15.483 1.00 91.12 181 PRO A C 1
ATOM 1425 O O . PRO A 1 181 ? 21.067 -0.402 -14.313 1.00 91.12 181 PRO A O 1
ATOM 1428 N N . ILE A 1 182 ? 20.537 0.503 -16.306 1.00 91.69 182 ILE A N 1
ATOM 1429 C CA . ILE A 1 182 ? 19.244 1.073 -15.902 1.00 91.69 182 ILE A CA 1
ATOM 1430 C C . ILE A 1 182 ? 18.264 -0.046 -15.518 1.00 91.69 182 ILE A C 1
ATOM 1432 O O . ILE A 1 182 ? 17.646 -0.001 -14.453 1.00 91.69 182 ILE A O 1
ATOM 1436 N N . GLU A 1 183 ? 18.161 -1.092 -16.344 1.00 92.25 183 GLU A N 1
ATOM 1437 C CA . GLU A 1 183 ? 17.314 -2.256 -16.049 1.00 92.25 183 GLU A CA 1
ATOM 1438 C C . GLU A 1 183 ? 17.776 -2.978 -14.772 1.00 92.25 183 GLU A C 1
ATOM 1440 O O . GLU A 1 183 ? 16.960 -3.285 -13.899 1.00 92.25 183 GLU A O 1
ATOM 1445 N N . ARG A 1 184 ? 19.093 -3.184 -14.606 1.00 93.69 184 ARG A N 1
ATOM 1446 C CA . ARG A 1 184 ? 19.663 -3.766 -13.378 1.00 93.69 184 ARG A CA 1
ATOM 1447 C C . ARG A 1 184 ? 19.341 -2.929 -12.147 1.00 93.69 184 ARG A C 1
ATOM 1449 O O . ARG A 1 184 ? 18.997 -3.497 -11.115 1.00 93.69 184 ARG A O 1
ATOM 1456 N N . GLN A 1 185 ? 19.420 -1.605 -12.245 1.00 95.19 185 GLN A N 1
ATOM 1457 C CA . GLN A 1 185 ? 19.111 -0.718 -11.128 1.00 95.19 185 GLN A CA 1
ATOM 1458 C C . GLN A 1 185 ? 17.638 -0.816 -10.718 1.00 95.19 185 GLN A C 1
ATOM 1460 O O . GLN A 1 185 ? 17.352 -0.932 -9.527 1.00 95.19 185 GLN A O 1
ATOM 1465 N N . GLY A 1 186 ? 16.715 -0.887 -11.683 1.00 92.62 186 GLY A N 1
ATOM 1466 C CA . GLY A 1 186 ? 15.302 -1.160 -11.403 1.00 92.62 186 GLY A CA 1
ATOM 1467 C C . GLY A 1 186 ? 15.094 -2.490 -10.668 1.00 92.62 186 GLY A C 1
ATOM 1468 O O . GLY A 1 186 ? 14.361 -2.549 -9.681 1.00 92.62 186 GLY A O 1
ATOM 1469 N N . HIS A 1 187 ? 15.797 -3.548 -11.085 1.00 94.50 187 HIS A N 1
ATOM 1470 C CA . HIS A 1 187 ? 15.756 -4.846 -10.407 1.00 94.50 187 HIS A CA 1
ATOM 1471 C C . HIS A 1 187 ? 16.333 -4.820 -8.987 1.00 94.50 187 HIS A C 1
ATOM 1473 O O . HIS A 1 187 ? 15.773 -5.471 -8.107 1.00 94.50 187 HIS A O 1
ATOM 1479 N N . ILE A 1 188 ? 17.415 -4.072 -8.749 1.00 96.62 188 ILE A N 1
ATOM 1480 C CA . ILE A 1 188 ? 18.009 -3.913 -7.413 1.00 96.62 188 ILE A CA 1
ATOM 1481 C C . ILE A 1 188 ? 17.026 -3.205 -6.477 1.00 96.62 188 ILE A C 1
ATOM 1483 O O . ILE A 1 188 ? 16.785 -3.695 -5.376 1.00 96.62 188 ILE A O 1
ATOM 1487 N N . LEU A 1 189 ? 16.417 -2.101 -6.924 1.00 94.38 189 LEU A N 1
ATOM 1488 C CA . LEU A 1 189 ? 15.425 -1.363 -6.136 1.00 94.38 189 LEU A CA 1
ATOM 1489 C C . LEU A 1 189 ? 14.215 -2.238 -5.786 1.00 94.38 189 LEU A C 1
ATOM 1491 O O . LEU A 1 189 ? 13.752 -2.247 -4.646 1.00 94.38 189 LEU A O 1
ATOM 1495 N N . TRP A 1 190 ? 13.735 -3.024 -6.750 1.00 95.25 190 TRP A N 1
ATOM 1496 C CA . TRP A 1 190 ? 12.655 -3.979 -6.518 1.00 95.25 190 TRP A CA 1
ATOM 1497 C C . TRP A 1 190 ? 13.036 -5.080 -5.526 1.00 95.25 190 TRP A C 1
ATOM 1499 O O . TRP A 1 190 ? 12.245 -5.397 -4.640 1.00 95.25 190 TRP A O 1
ATOM 1509 N N . ALA A 1 191 ? 14.233 -5.657 -5.650 1.00 95.25 191 ALA A N 1
ATOM 1510 C CA . ALA A 1 191 ? 14.710 -6.692 -4.738 1.00 95.25 191 ALA A CA 1
ATOM 1511 C C . ALA A 1 191 ? 14.824 -6.160 -3.302 1.00 95.25 191 ALA A C 1
ATOM 1513 O O . ALA A 1 191 ? 14.291 -6.775 -2.383 1.00 95.25 191 ALA A O 1
ATOM 1514 N N . GLN A 1 192 ? 15.411 -4.971 -3.125 1.00 94.19 192 GLN A N 1
ATOM 1515 C CA . GLN A 1 192 ? 15.507 -4.307 -1.822 1.00 94.19 192 GLN A CA 1
ATOM 1516 C C . GLN A 1 192 ? 14.127 -4.065 -1.206 1.00 94.19 192 GLN A C 1
ATOM 1518 O O . GLN A 1 192 ? 13.913 -4.369 -0.033 1.00 94.19 192 GLN A O 1
ATOM 1523 N N . LEU A 1 193 ? 13.170 -3.563 -1.993 1.00 93.56 193 LEU A N 1
ATOM 1524 C CA . LEU A 1 193 ? 11.807 -3.353 -1.514 1.00 93.56 193 LEU A CA 1
ATOM 1525 C C . LEU A 1 193 ? 11.149 -4.681 -1.117 1.00 93.56 193 LEU A C 1
ATOM 1527 O O . LEU A 1 193 ? 10.544 -4.782 -0.051 1.00 93.56 193 LEU A O 1
ATOM 1531 N N . LYS A 1 194 ? 11.293 -5.714 -1.949 1.00 93.88 194 LYS A N 1
ATOM 1532 C CA . LYS A 1 194 ? 10.716 -7.035 -1.696 1.00 93.88 194 LYS A CA 1
ATOM 1533 C C . LYS A 1 194 ? 11.277 -7.668 -0.423 1.00 93.88 194 LYS A C 1
ATOM 1535 O O . LYS A 1 194 ? 10.501 -8.228 0.346 1.00 93.88 194 LYS A O 1
ATOM 1540 N N . ASP A 1 195 ? 12.574 -7.533 -0.165 1.00 92.94 195 ASP A N 1
ATOM 1541 C CA . ASP A 1 195 ? 13.213 -8.043 1.052 1.00 92.94 195 ASP A CA 1
ATOM 1542 C C . ASP A 1 195 ? 12.685 -7.342 2.310 1.00 92.94 195 ASP A C 1
ATOM 1544 O O . ASP A 1 195 ? 12.448 -7.980 3.337 1.00 92.94 195 ASP A O 1
ATOM 1548 N N . VAL A 1 196 ? 12.439 -6.032 2.234 1.00 90.06 196 VAL A N 1
ATOM 1549 C CA . VAL A 1 196 ? 11.837 -5.259 3.332 1.00 90.06 196 VAL A CA 1
ATOM 1550 C C . VAL A 1 196 ? 10.377 -5.680 3.574 1.00 90.06 196 VAL A C 1
ATOM 1552 O O . VAL A 1 196 ? 9.926 -5.774 4.720 1.00 90.06 196 VAL A O 1
ATOM 1555 N N . PHE A 1 197 ? 9.630 -5.988 2.512 1.00 88.75 197 PHE A N 1
ATOM 1556 C CA . PHE A 1 197 ? 8.271 -6.519 2.631 1.00 88.75 197 PHE A CA 1
ATOM 1557 C C . PHE A 1 197 ? 8.243 -7.943 3.198 1.00 88.75 197 PHE A C 1
ATOM 1559 O O . PHE A 1 197 ? 7.401 -8.220 4.048 1.00 88.75 197 PHE A O 1
ATOM 1566 N N . ALA A 1 198 ? 9.177 -8.804 2.786 1.00 88.44 198 ALA A N 1
ATOM 1567 C CA . ALA A 1 198 ? 9.268 -10.204 3.203 1.00 88.44 198 ALA A CA 1
ATOM 1568 C C . ALA A 1 198 ? 9.636 -10.391 4.684 1.00 88.44 198 ALA A C 1
ATOM 1570 O O . ALA A 1 198 ? 9.323 -11.428 5.266 1.00 88.44 198 ALA A O 1
ATOM 1571 N N . LYS A 1 199 ? 10.271 -9.393 5.311 1.00 87.25 199 LYS A N 1
ATOM 1572 C CA . LYS A 1 199 ? 10.442 -9.333 6.769 1.00 87.25 199 LYS A CA 1
ATOM 1573 C C . LYS A 1 199 ? 9.081 -9.050 7.410 1.00 87.25 199 LYS A C 1
ATOM 1575 O O . LYS A 1 199 ? 8.740 -7.901 7.665 1.00 87.25 199 LYS A O 1
ATOM 1580 N N . ASP A 1 200 ? 8.279 -10.096 7.579 1.00 64.38 200 ASP A N 1
ATOM 1581 C CA . ASP A 1 200 ? 6.864 -10.056 7.988 1.00 64.38 200 ASP A CA 1
ATOM 1582 C C . ASP A 1 200 ? 6.677 -10.092 9.524 1.00 64.38 200 ASP A C 1
ATOM 1584 O O . ASP A 1 200 ? 5.608 -10.440 10.026 1.00 64.38 200 ASP A O 1
ATOM 1588 N N . GLU A 1 201 ? 7.720 -9.756 10.296 1.00 73.00 201 GLU A N 1
ATOM 1589 C CA . GLU A 1 201 ? 7.622 -9.636 11.758 1.00 73.00 201 GLU A CA 1
ATOM 1590 C C . GLU A 1 201 ? 6.580 -8.580 12.126 1.00 73.00 201 GLU A C 1
ATOM 1592 O O . GLU A 1 201 ? 6.553 -7.523 11.510 1.00 73.00 201 GLU A O 1
ATOM 1597 N N . ALA A 1 202 ? 5.718 -8.890 13.103 1.00 63.19 202 ALA A N 1
ATOM 1598 C CA . ALA A 1 202 ? 4.508 -8.154 13.484 1.00 63.19 202 ALA A CA 1
ATOM 1599 C C . ALA A 1 202 ? 4.586 -6.622 13.287 1.00 63.19 202 ALA A C 1
ATOM 1601 O O . ALA A 1 202 ? 4.931 -5.875 14.202 1.00 63.19 202 ALA A O 1
ATOM 1602 N N . LYS A 1 203 ? 4.222 -6.164 12.082 1.00 80.44 203 LYS A N 1
ATOM 1603 C CA . LYS A 1 203 ? 4.297 -4.756 11.677 1.00 80.44 203 LYS A CA 1
ATOM 1604 C C . LYS A 1 203 ? 3.183 -3.950 12.328 1.00 80.44 203 LYS A C 1
ATOM 1606 O O . LYS A 1 203 ? 2.007 -4.318 12.258 1.00 80.44 203 LYS A O 1
ATOM 1611 N N . THR A 1 204 ? 3.551 -2.832 12.939 1.00 89.75 204 THR A N 1
ATOM 1612 C CA . THR A 1 204 ? 2.601 -1.849 13.460 1.00 89.75 204 THR A CA 1
ATOM 1613 C C . THR A 1 204 ? 1.928 -1.089 12.304 1.00 89.75 204 THR A C 1
ATOM 1615 O O . THR A 1 204 ? 2.439 -1.095 11.180 1.00 89.75 204 THR A O 1
ATOM 1618 N N . PRO A 1 205 ? 0.789 -0.401 12.528 1.00 90.50 205 PRO A N 1
ATOM 1619 C CA . PRO A 1 205 ? 0.175 0.448 11.502 1.00 90.50 205 PRO A CA 1
ATOM 1620 C C . PRO A 1 205 ? 1.153 1.472 10.903 1.00 90.50 205 PRO A C 1
ATOM 1622 O O . PRO A 1 205 ? 1.173 1.674 9.691 1.00 90.50 205 PRO A O 1
ATOM 1625 N N . ALA A 1 206 ? 2.006 2.063 11.746 1.00 90.62 206 ALA A N 1
ATOM 1626 C CA . ALA A 1 206 ? 3.014 3.033 11.328 1.00 90.62 206 ALA A CA 1
ATOM 1627 C C . ALA A 1 206 ? 4.054 2.416 10.378 1.00 90.62 206 ALA A C 1
ATOM 1629 O O . ALA A 1 206 ? 4.469 3.060 9.413 1.00 90.62 206 ALA A O 1
ATOM 1630 N N . ASP A 1 207 ? 4.422 1.151 10.599 1.00 91.50 207 ASP A N 1
ATOM 1631 C CA . ASP A 1 207 ? 5.351 0.437 9.721 1.00 91.50 207 ASP A CA 1
ATOM 1632 C C . ASP A 1 207 ? 4.734 0.212 8.337 1.00 91.50 207 ASP A C 1
ATOM 1634 O O . ASP A 1 207 ? 5.400 0.422 7.325 1.00 91.50 207 ASP A O 1
ATOM 1638 N N . TYR A 1 208 ? 3.445 -0.142 8.259 1.00 91.12 208 TYR A N 1
ATOM 1639 C CA . TYR A 1 208 ? 2.751 -0.261 6.971 1.00 91.12 208 TYR A CA 1
ATOM 1640 C C . TYR A 1 208 ? 2.698 1.071 6.217 1.00 91.12 208 TYR A C 1
ATOM 1642 O O . TYR A 1 208 ? 2.908 1.094 5.004 1.00 91.12 208 TYR A O 1
ATOM 1650 N N . GLU A 1 209 ? 2.468 2.189 6.907 1.00 93.00 209 GLU A N 1
ATOM 1651 C CA . GLU A 1 209 ? 2.506 3.511 6.276 1.00 93.00 209 GLU A CA 1
ATOM 1652 C C . GLU A 1 209 ? 3.901 3.868 5.749 1.00 93.00 209 GLU A C 1
ATOM 1654 O O . GLU A 1 209 ? 4.024 4.395 4.638 1.00 93.00 209 GLU A O 1
ATOM 1659 N N . ALA A 1 210 ? 4.953 3.569 6.516 1.00 92.62 210 ALA A N 1
ATOM 1660 C CA . ALA A 1 210 ? 6.334 3.768 6.086 1.00 92.62 210 ALA A CA 1
ATOM 1661 C C . ALA A 1 210 ? 6.661 2.919 4.847 1.00 92.62 210 ALA A C 1
ATOM 1663 O O . ALA A 1 210 ? 7.215 3.440 3.878 1.00 92.62 210 ALA A O 1
ATOM 1664 N N . LEU A 1 211 ? 6.227 1.654 4.825 1.00 92.25 211 LEU A N 1
ATOM 1665 C CA . LEU A 1 211 ? 6.386 0.764 3.671 1.00 92.25 211 LEU A CA 1
ATOM 1666 C C . LEU A 1 211 ? 5.647 1.266 2.437 1.00 92.25 211 LEU A C 1
ATOM 1668 O O . LEU A 1 211 ? 6.197 1.238 1.340 1.00 92.25 211 LEU A O 1
ATOM 1672 N N . ILE A 1 212 ? 4.416 1.754 2.600 1.00 93.75 212 ILE A N 1
ATOM 1673 C CA . ILE A 1 212 ? 3.639 2.337 1.502 1.00 93.75 212 ILE A CA 1
ATOM 1674 C C . ILE A 1 212 ? 4.367 3.556 0.923 1.00 93.75 212 ILE A C 1
ATOM 1676 O O . ILE A 1 212 ? 4.444 3.700 -0.299 1.00 93.75 212 ILE A O 1
ATOM 1680 N N . LYS A 1 213 ? 4.917 4.431 1.774 1.00 95.44 213 LYS A N 1
ATOM 1681 C CA . LYS A 1 213 ? 5.693 5.599 1.329 1.00 95.44 213 LYS A CA 1
ATOM 1682 C C . LYS A 1 213 ? 6.956 5.176 0.583 1.00 95.44 213 LYS A C 1
ATOM 1684 O O . LYS A 1 213 ? 7.166 5.642 -0.534 1.00 95.44 213 LYS A O 1
ATOM 1689 N N . GLN A 1 214 ? 7.729 4.253 1.151 1.00 94.69 214 GLN A N 1
ATOM 1690 C CA . GLN A 1 214 ? 8.947 3.733 0.532 1.00 94.69 214 GLN A CA 1
ATOM 1691 C C . GLN A 1 214 ? 8.654 3.059 -0.814 1.00 94.69 214 GLN A C 1
ATOM 1693 O O . GLN A 1 214 ? 9.343 3.310 -1.796 1.00 94.69 214 GLN A O 1
ATOM 1698 N N . ALA A 1 215 ? 7.600 2.247 -0.899 1.00 94.19 215 ALA A N 1
ATOM 1699 C CA . ALA A 1 215 ? 7.205 1.596 -2.141 1.00 94.19 215 ALA A CA 1
ATOM 1700 C C . ALA A 1 215 ? 6.799 2.617 -3.218 1.00 94.19 215 ALA A C 1
ATOM 1702 O O . ALA A 1 215 ? 7.216 2.494 -4.366 1.00 94.19 215 ALA A O 1
ATOM 1703 N N . ARG A 1 216 ? 6.055 3.674 -2.859 1.00 95.44 216 ARG A N 1
ATOM 1704 C CA . ARG A 1 216 ? 5.721 4.765 -3.796 1.00 95.44 216 ARG A CA 1
ATOM 1705 C C . ARG A 1 216 ? 6.953 5.521 -4.280 1.00 95.44 216 ARG A C 1
ATOM 1707 O O . ARG A 1 216 ? 7.015 5.887 -5.450 1.00 95.44 216 ARG A O 1
ATOM 1714 N N . GLU A 1 217 ? 7.916 5.750 -3.396 1.00 96.38 217 GLU A N 1
ATOM 1715 C CA . GLU A 1 217 ? 9.190 6.367 -3.758 1.00 96.38 217 GLU A CA 1
ATOM 1716 C C . GLU A 1 217 ? 9.986 5.473 -4.715 1.00 96.38 217 GLU A C 1
ATOM 1718 O O . GLU A 1 217 ? 10.459 5.934 -5.748 1.00 96.38 217 GLU A O 1
ATOM 1723 N N . VAL A 1 218 ? 10.061 4.169 -4.449 1.00 96.06 218 VAL A N 1
ATOM 1724 C CA . VAL A 1 218 ? 10.703 3.219 -5.366 1.00 96.06 218 VAL A CA 1
ATOM 1725 C C . VAL A 1 218 ? 9.986 3.186 -6.720 1.00 96.06 218 VAL A C 1
ATOM 1727 O O . VAL A 1 218 ? 10.644 3.193 -7.759 1.00 96.06 218 VAL A O 1
ATOM 1730 N N . ALA A 1 219 ? 8.649 3.212 -6.745 1.00 95.06 219 ALA A N 1
ATOM 1731 C CA . ALA A 1 219 ? 7.889 3.289 -7.993 1.00 95.06 219 ALA A CA 1
ATOM 1732 C C . ALA A 1 219 ? 8.239 4.550 -8.798 1.00 95.06 219 ALA A C 1
ATOM 1734 O O . ALA A 1 219 ? 8.447 4.467 -10.010 1.00 95.06 219 ALA A O 1
ATOM 1735 N N . SER A 1 220 ? 8.329 5.715 -8.1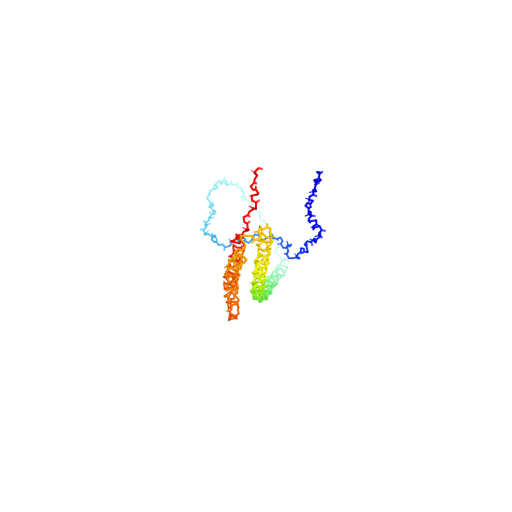45 1.00 95.31 220 SER A N 1
ATOM 1736 C CA . SER A 1 220 ? 8.687 6.964 -8.822 1.00 95.31 220 SER A CA 1
ATOM 1737 C C . SER A 1 220 ? 10.140 6.964 -9.300 1.00 95.31 220 SER A C 1
ATOM 1739 O O . SER A 1 220 ? 10.399 7.420 -10.412 1.00 95.31 220 SER A O 1
ATOM 1741 N N . GLN A 1 221 ? 11.067 6.381 -8.535 1.00 95.56 221 GLN A N 1
ATOM 1742 C CA . GLN A 1 221 ? 12.457 6.187 -8.954 1.00 95.56 221 GLN A CA 1
ATOM 1743 C C . GLN A 1 221 ? 12.547 5.290 -10.196 1.00 95.56 221 GLN A C 1
ATOM 1745 O O . GLN A 1 221 ? 13.199 5.664 -11.170 1.00 95.56 221 GLN A O 1
ATOM 1750 N N . ILE A 1 222 ? 11.839 4.154 -10.215 1.00 94.19 222 ILE A N 1
ATOM 1751 C CA . ILE A 1 222 ? 11.781 3.253 -11.379 1.00 94.19 222 ILE A CA 1
ATOM 1752 C C . ILE A 1 222 ? 11.173 3.964 -12.593 1.00 94.19 222 ILE A C 1
ATOM 1754 O O . ILE A 1 222 ? 11.688 3.834 -13.701 1.00 94.19 222 ILE A O 1
ATOM 1758 N N . MET A 1 223 ? 10.117 4.758 -12.407 1.00 92.88 223 MET A N 1
ATOM 1759 C CA . MET A 1 223 ? 9.567 5.572 -13.494 1.00 92.88 223 MET A CA 1
ATOM 1760 C C . MET A 1 223 ? 10.570 6.630 -13.976 1.00 92.88 223 MET A C 1
ATOM 1762 O O . MET A 1 223 ? 10.720 6.823 -15.180 1.00 92.88 223 MET A O 1
ATOM 1766 N N . GLY A 1 224 ? 11.323 7.260 -13.075 1.00 93.00 224 GLY A N 1
ATOM 1767 C CA . GLY A 1 224 ? 12.399 8.193 -13.418 1.00 93.00 224 GLY A CA 1
ATOM 1768 C C . GLY A 1 224 ? 13.503 7.552 -14.262 1.00 93.00 224 GLY A C 1
ATOM 1769 O O . GLY A 1 224 ? 13.977 8.167 -15.215 1.00 93.00 224 GLY A O 1
ATOM 1770 N N . LEU A 1 225 ? 13.849 6.291 -13.988 1.00 92.75 225 LEU A N 1
ATOM 1771 C CA . LEU A 1 225 ? 14.787 5.514 -14.806 1.00 92.75 225 LEU A CA 1
ATOM 1772 C C . LEU A 1 225 ? 14.289 5.330 -16.248 1.00 92.75 225 LEU A C 1
ATOM 1774 O O . LEU A 1 225 ? 15.100 5.307 -17.171 1.00 92.75 225 LEU A O 1
ATOM 1778 N N . THR A 1 226 ? 12.970 5.261 -16.474 1.00 91.69 226 THR A N 1
ATOM 1779 C CA . THR A 1 226 ? 12.432 5.176 -17.843 1.00 91.69 226 THR A CA 1
ATOM 1780 C C . THR A 1 226 ? 12.673 6.460 -18.636 1.00 91.69 226 THR A C 1
ATOM 1782 O O . THR A 1 226 ? 12.983 6.393 -19.820 1.00 91.69 226 THR A O 1
ATOM 1785 N N . ALA A 1 227 ? 12.604 7.627 -17.988 1.00 89.38 227 ALA A N 1
ATOM 1786 C CA . ALA A 1 227 ? 12.878 8.917 -18.622 1.00 89.38 227 ALA A CA 1
ATOM 1787 C C . ALA A 1 227 ? 14.368 9.122 -18.956 1.00 89.38 227 ALA A C 1
ATOM 1789 O O . ALA A 1 227 ? 14.695 9.943 -19.808 1.00 89.38 227 ALA A O 1
ATOM 1790 N N . GLN A 1 228 ? 15.270 8.375 -18.309 1.00 89.94 228 GLN A N 1
ATOM 1791 C CA . GLN A 1 228 ? 16.711 8.405 -18.587 1.00 89.94 228 GLN A CA 1
ATOM 1792 C C . GLN A 1 228 ? 17.106 7.579 -19.821 1.00 89.94 228 GLN A C 1
ATOM 1794 O O . GLN A 1 228 ? 18.259 7.631 -20.249 1.00 89.94 228 GLN A O 1
ATOM 1799 N N . LEU A 1 229 ? 16.178 6.810 -20.404 1.00 88.06 229 LEU A N 1
ATOM 1800 C CA . LEU A 1 229 ? 16.424 6.093 -21.653 1.00 88.06 229 LEU A CA 1
ATOM 1801 C C . LEU A 1 229 ? 16.586 7.099 -22.800 1.00 88.06 229 LEU A C 1
ATOM 1803 O O . LEU A 1 229 ? 15.615 7.637 -23.326 1.00 88.06 229 LEU A O 1
ATOM 1807 N N . GLU A 1 230 ? 17.833 7.331 -23.203 1.00 83.19 230 GLU A N 1
ATOM 1808 C CA . GLU A 1 230 ? 18.148 8.134 -24.384 1.00 83.19 230 GLU A CA 1
ATOM 1809 C C . GLU A 1 230 ? 17.620 7.452 -25.653 1.00 83.19 230 GLU A C 1
ATOM 1811 O O . GLU A 1 230 ? 17.935 6.285 -25.923 1.00 83.19 230 GLU A O 1
ATOM 1816 N N . SER A 1 231 ? 16.853 8.205 -26.444 1.00 83.38 231 SER A N 1
ATOM 1817 C CA . SER A 1 231 ? 16.453 7.811 -27.796 1.00 83.38 231 SER A CA 1
ATOM 1818 C C . SER A 1 231 ? 17.592 8.068 -28.790 1.00 83.38 231 SER A C 1
ATOM 1820 O O . SER A 1 231 ? 18.414 8.968 -28.576 1.00 83.38 231 SER A O 1
ATOM 1822 N N . PRO A 1 232 ? 17.681 7.290 -29.884 1.00 80.31 232 PRO A N 1
ATOM 1823 C CA . PRO A 1 232 ? 18.664 7.554 -30.922 1.00 80.31 232 PRO A CA 1
ATOM 1824 C C . PRO A 1 232 ? 18.462 8.952 -31.525 1.00 80.31 232 PRO A C 1
ATOM 1826 O O . PRO A 1 232 ? 17.319 9.378 -31.721 1.00 80.31 232 PRO A O 1
ATOM 1829 N N . PRO A 1 233 ? 19.550 9.680 -31.846 1.00 80.00 233 PRO A N 1
ATOM 1830 C CA . PRO A 1 233 ? 19.438 10.998 -32.452 1.00 80.00 233 PRO A CA 1
ATOM 1831 C C . PRO A 1 233 ? 18.656 10.891 -33.761 1.00 80.00 233 PRO A C 1
ATOM 1833 O O . PRO A 1 233 ? 18.909 9.999 -34.575 1.00 80.00 233 PRO A O 1
ATOM 1836 N N . ALA A 1 234 ? 17.708 11.806 -33.969 1.00 77.50 234 ALA A N 1
ATOM 1837 C CA . ALA A 1 234 ? 16.954 11.854 -35.212 1.00 77.50 234 ALA A CA 1
ATOM 1838 C C . ALA A 1 234 ? 17.930 11.955 -36.390 1.00 77.50 234 ALA A C 1
ATOM 1840 O O . ALA A 1 234 ? 18.852 12.773 -36.370 1.00 77.50 234 ALA A O 1
ATOM 1841 N N . TYR A 1 235 ? 17.725 11.123 -37.414 1.00 67.19 235 TYR A N 1
ATOM 1842 C CA . TYR A 1 235 ? 18.500 11.194 -38.646 1.00 67.19 235 TYR A CA 1
ATOM 1843 C C . TYR A 1 235 ? 18.217 12.545 -39.313 1.00 67.19 235 TYR A C 1
ATOM 1845 O O . TYR A 1 235 ? 17.237 12.701 -40.043 1.00 67.19 235 TYR A O 1
ATOM 1853 N N . GLN A 1 236 ? 19.046 13.547 -39.022 1.00 65.00 236 GLN A N 1
ATOM 1854 C CA . GLN A 1 236 ? 19.078 14.786 -39.780 1.00 65.00 236 GLN A CA 1
ATOM 1855 C C . GLN A 1 236 ? 19.716 14.435 -41.117 1.00 65.00 236 GLN A C 1
ATOM 1857 O O . GLN A 1 236 ? 20.936 14.435 -41.259 1.00 65.00 236 GLN A O 1
ATOM 1862 N N . GLY A 1 237 ? 18.885 14.032 -42.079 1.00 62.56 237 GLY A N 1
ATOM 1863 C CA . GLY A 1 237 ? 19.332 13.891 -43.454 1.00 62.56 237 GLY A CA 1
ATOM 1864 C C . GLY A 1 237 ? 19.974 15.210 -43.858 1.00 62.56 237 GLY A C 1
ATOM 1865 O O . GLY A 1 237 ? 19.299 16.240 -43.836 1.00 62.56 237 GLY A O 1
ATOM 1866 N N . SER A 1 238 ? 21.275 15.175 -44.156 1.00 52.03 238 SER A N 1
ATOM 1867 C CA . SER A 1 238 ? 21.989 16.296 -44.758 1.00 52.03 238 SER A CA 1
ATOM 1868 C C . SER A 1 238 ? 21.221 16.668 -46.019 1.00 52.03 238 SER A C 1
ATOM 1870 O O . SER A 1 238 ? 21.249 15.933 -47.005 1.00 52.03 238 SER A O 1
ATOM 1872 N N . ARG A 1 239 ? 20.434 17.745 -45.948 1.00 51.47 239 ARG A N 1
ATOM 1873 C CA . ARG A 1 239 ? 19.845 18.373 -47.127 1.00 51.47 239 ARG A CA 1
ATOM 1874 C C . ARG A 1 239 ? 21.010 19.009 -47.872 1.00 51.47 239 ARG A C 1
ATOM 1876 O O . ARG A 1 239 ? 21.385 20.133 -47.555 1.00 51.47 239 ARG A O 1
ATOM 1883 N N . ASN A 1 240 ? 21.606 18.237 -48.773 1.00 51.50 240 ASN A N 1
ATOM 1884 C CA . ASN A 1 240 ? 22.414 18.772 -49.860 1.00 51.50 240 ASN A CA 1
ATOM 1885 C C . ASN A 1 240 ? 21.482 19.254 -50.970 1.00 51.50 240 ASN A C 1
ATOM 1887 O O . ASN A 1 240 ? 20.461 18.563 -51.208 1.00 51.50 240 ASN A O 1
#

pLDDT: mean 73.43, std 20.08, range [35.84, 96.62]

Radius of gyration: 43.56 Å; chains: 1; bounding box: 100×60×121 Å

Organism: Rhodobacter capsulatus (NCBI:txid1061)